Protein AF-A0A5J9TS46-F1 (afdb_monomer)

Foldseek 3Di:
DWDLDPPPDPDFDDLPDDCVSTPDSVVNVVVVLLLVLCCVVVNVPDDPRPDDRQLASQCQAQVFDDPNATPPCRPNDDPVPHDGNVVCVVPDDPPHDGRHDHDDPVNVVVVVVVVVVVVVVVVVVVVVVVVVVVVVVVVVVVVVVVVVVVVVVVVVVVVVVVVVVVVVDDPPDDDDDD

Secondary structure (DSSP, 8-state):
---SSSTT------TT--GGGSSSHHHHHHHHHHHHHHHHHH-TT--TTTS---HHHHHHHTTS-BTTB-SS-TTTS-TTTSPPHHHHHHH--TTSPPPPPPPPHHHHHHHHHHHHHHHHHHHHHHHHHHHHHHHHHHHHHHHHHHHHHHHHHHHHHHHHHHHHHHTT----------

Mean predicted aligned error: 14.82 Å

Radius of gyration: 37.21 Å; Cα contacts (8 Å, |Δi|>4): 103; chains: 1; bounding box: 72×56×115 Å

Sequence (178 aa):
MAHKGKATSEVDYNPEDPPEAYSNATIHSRLSQYTEMAREVHGPSWDLSTEDLDGEIIMRVGGGKKHGRYWIGDSTLDTASTPTLSQIRARSLSSAPPIRPRQSAAQIQFDQVQAQLREEMEAKLQEQQAMYNAWLQEQQQLYDARLQEERAMYAARMQEENISAGSNNQPIFAECQN

Structure (mmCIF, N/CA/C/O backbone):
data_AF-A0A5J9TS46-F1
#
_entry.id   AF-A0A5J9TS46-F1
#
loop_
_atom_site.group_PDB
_atom_site.id
_atom_site.type_symbol
_atom_site.label_atom_id
_atom_site.label_alt_id
_atom_site.label_comp_id
_atom_site.label_asym_id
_atom_site.label_entity_id
_atom_site.label_seq_id
_atom_site.pdbx_PDB_ins_code
_atom_site.Cartn_x
_atom_site.Cartn_y
_atom_site.Cartn_z
_atom_site.occupancy
_atom_site.B_iso_or_equiv
_atom_site.auth_seq_id
_atom_site.auth_comp_id
_atom_site.auth_asym_id
_atom_site.auth_atom_id
_atom_site.pdbx_PDB_model_num
ATOM 1 N N . MET A 1 1 ? -22.943 -1.896 3.758 1.00 46.25 1 MET A N 1
ATOM 2 C CA . MET A 1 1 ? -21.801 -2.822 3.610 1.00 46.25 1 MET A CA 1
ATOM 3 C C . MET A 1 1 ? -21.519 -2.913 2.124 1.00 46.25 1 MET A C 1
ATOM 5 O O . MET A 1 1 ? -22.469 -2.830 1.360 1.00 46.25 1 MET A O 1
ATOM 9 N N . ALA A 1 2 ? -20.256 -2.927 1.703 1.00 39.09 2 ALA A N 1
ATOM 10 C CA . ALA A 1 2 ? -19.947 -3.190 0.302 1.00 39.09 2 ALA A CA 1
ATOM 11 C C . ALA A 1 2 ? -19.844 -4.710 0.152 1.00 39.09 2 ALA A C 1
ATOM 13 O O . ALA A 1 2 ? -19.294 -5.384 1.021 1.00 39.09 2 ALA A O 1
ATOM 14 N N . HIS A 1 3 ? -20.474 -5.228 -0.888 1.00 44.12 3 HIS A N 1
ATOM 15 C CA . HIS A 1 3 ? -20.664 -6.649 -1.119 1.00 44.12 3 HIS A CA 1
ATOM 16 C C . HIS A 1 3 ? -19.770 -7.086 -2.287 1.00 44.12 3 HIS A C 1
ATOM 18 O O . HIS A 1 3 ? -19.528 -6.287 -3.199 1.00 44.12 3 HIS A O 1
ATOM 24 N N . LYS A 1 4 ? -19.322 -8.347 -2.268 1.00 42.47 4 LYS A N 1
ATOM 25 C CA . LYS A 1 4 ? -18.634 -9.041 -3.376 1.00 42.47 4 LYS A CA 1
ATOM 26 C C . LYS A 1 4 ? -19.625 -9.484 -4.484 1.00 42.47 4 LYS A C 1
ATOM 28 O O . LYS A 1 4 ? -19.301 -10.271 -5.362 1.00 42.47 4 LYS A O 1
ATOM 33 N N . GLY A 1 5 ? -20.864 -8.977 -4.435 1.00 44.56 5 GLY A N 1
ATOM 34 C CA . GLY A 1 5 ? -21.995 -9.337 -5.297 1.00 44.56 5 GLY A CA 1
ATOM 35 C C . GLY A 1 5 ? -23.304 -8.679 -4.832 1.00 44.56 5 GLY A C 1
ATOM 36 O O . GLY A 1 5 ? -23.292 -7.807 -3.966 1.00 44.56 5 GLY A O 1
ATOM 37 N N . LYS A 1 6 ? -24.459 -9.054 -5.398 1.00 37.75 6 LYS A N 1
ATOM 38 C CA . LYS A 1 6 ? -25.773 -8.604 -4.881 1.00 37.75 6 LYS A CA 1
ATOM 39 C C . LYS A 1 6 ? -25.994 -9.161 -3.466 1.00 37.75 6 LYS A C 1
ATOM 41 O O . LYS A 1 6 ? -25.481 -10.218 -3.141 1.00 37.75 6 LYS A O 1
ATOM 46 N N . ALA A 1 7 ? -26.818 -8.505 -2.647 1.00 42.56 7 ALA A N 1
ATOM 47 C CA . ALA A 1 7 ? -27.093 -8.897 -1.252 1.00 42.56 7 ALA A CA 1
ATOM 48 C C . ALA A 1 7 ? -27.622 -10.343 -1.043 1.00 42.56 7 ALA A C 1
ATOM 50 O O . ALA A 1 7 ? -27.772 -10.771 0.094 1.00 42.56 7 ALA A O 1
ATOM 51 N N . THR A 1 8 ? -27.914 -11.077 -2.121 1.00 39.59 8 THR A N 1
ATOM 52 C CA . THR A 1 8 ? -28.410 -12.461 -2.142 1.00 39.59 8 THR A CA 1
ATOM 53 C C . THR A 1 8 ? -27.370 -13.489 -2.602 1.00 39.59 8 THR A C 1
ATOM 55 O O . THR A 1 8 ? -27.725 -14.650 -2.775 1.00 39.59 8 THR A O 1
ATOM 58 N N . SER A 1 9 ? -26.132 -13.090 -2.905 1.00 42.91 9 SER A N 1
ATOM 59 C CA . SER A 1 9 ? -25.099 -14.031 -3.345 1.00 42.91 9 SER A CA 1
ATOM 60 C C . SER A 1 9 ? -24.337 -14.585 -2.141 1.00 42.91 9 SER A C 1
ATOM 62 O O . SER A 1 9 ? -23.699 -13.815 -1.423 1.00 42.91 9 SER A O 1
ATOM 64 N N . GLU A 1 10 ? -24.407 -15.903 -1.955 1.00 40.00 10 GLU A N 1
ATOM 65 C CA . GLU A 1 10 ? -23.567 -16.701 -1.055 1.00 40.00 10 GLU A CA 1
ATOM 66 C C . GLU A 1 10 ? -22.128 -16.633 -1.580 1.00 40.00 10 GLU A C 1
ATOM 68 O O . GLU A 1 10 ? -21.739 -17.353 -2.496 1.00 40.00 10 GLU A O 1
ATOM 73 N N . VAL A 1 11 ? -21.388 -15.620 -1.131 1.00 46.56 11 VAL A N 1
ATOM 74 C CA . VAL A 1 11 ? -20.008 -15.388 -1.552 1.00 46.56 11 VAL A CA 1
ATOM 75 C C . VAL A 1 11 ? -19.160 -15.315 -0.304 1.00 46.56 11 VAL A C 1
ATOM 77 O O . VAL A 1 11 ? -19.146 -14.298 0.392 1.00 46.56 11 VAL A O 1
ATOM 80 N N . ASP A 1 12 ? -18.446 -16.405 -0.065 1.00 52.50 12 ASP A N 1
ATOM 81 C CA . ASP A 1 12 ? -17.489 -16.511 1.019 1.00 52.50 12 ASP A CA 1
ATOM 82 C C . ASP A 1 12 ? -16.287 -15.586 0.772 1.00 52.50 12 ASP A C 1
ATOM 84 O O . ASP A 1 12 ? -15.864 -15.314 -0.367 1.00 52.50 12 ASP A O 1
ATOM 88 N N . TYR A 1 13 ? -15.770 -15.044 1.873 1.00 50.34 13 TYR A N 1
ATOM 89 C CA . TYR A 1 13 ? -14.541 -14.262 1.897 1.00 50.34 13 TYR A CA 1
ATOM 90 C C . TYR A 1 13 ? -13.365 -15.161 1.496 1.00 50.34 13 TYR A C 1
ATOM 92 O O . TYR A 1 13 ? -13.156 -16.203 2.110 1.00 50.34 13 TYR A O 1
ATOM 100 N N . ASN A 1 14 ? -12.594 -14.749 0.486 1.00 51.69 14 ASN A N 1
ATOM 101 C CA . ASN A 1 14 ? -11.336 -15.391 0.119 1.00 51.69 14 ASN A CA 1
ATOM 102 C C . ASN A 1 14 ? -10.195 -14.370 0.297 1.00 51.69 14 ASN A C 1
ATOM 104 O O . ASN A 1 14 ? -10.250 -13.290 -0.303 1.00 51.69 14 ASN A O 1
ATOM 108 N N . PRO A 1 15 ? -9.177 -14.666 1.124 1.00 55.72 15 PRO A N 1
ATOM 109 C CA . PRO A 1 15 ? -8.055 -13.759 1.365 1.00 55.72 15 PRO A CA 1
ATOM 110 C C . PRO A 1 15 ? -7.177 -13.507 0.129 1.00 55.72 15 PRO A C 1
ATOM 112 O O . PRO A 1 15 ? -6.450 -12.519 0.116 1.00 55.72 15 PRO A O 1
ATOM 115 N N . GLU A 1 16 ? -7.271 -14.349 -0.905 1.00 53.44 16 GLU A N 1
ATOM 116 C CA . GLU A 1 16 ? -6.526 -14.208 -2.166 1.00 53.44 16 GLU A CA 1
ATOM 117 C C . GLU A 1 16 ? -7.251 -13.342 -3.215 1.00 53.44 16 GLU A C 1
ATOM 119 O O . GLU A 1 16 ? -6.791 -13.213 -4.351 1.00 53.44 16 GLU A O 1
ATOM 124 N N . ASP A 1 17 ? -8.411 -12.764 -2.883 1.00 57.19 17 ASP A N 1
ATOM 125 C CA . ASP A 1 17 ? -9.165 -11.970 -3.851 1.00 57.19 17 ASP A CA 1
ATOM 126 C C . ASP A 1 17 ? -8.539 -10.588 -4.091 1.00 57.19 17 ASP A C 1
ATOM 128 O O . ASP A 1 17 ? -8.271 -9.850 -3.136 1.00 57.19 17 ASP A O 1
ATOM 132 N N . PRO A 1 18 ? -8.415 -10.158 -5.361 1.00 53.59 18 PRO A N 1
ATOM 133 C CA . PRO A 1 18 ? -7.908 -8.834 -5.677 1.00 53.59 18 PRO A CA 1
ATOM 134 C C . PRO A 1 18 ? -8.858 -7.730 -5.169 1.00 53.59 18 PRO A C 1
ATOM 136 O O . PRO A 1 18 ? -10.067 -7.950 -5.031 1.00 53.59 18 PRO A O 1
ATOM 139 N N . PRO A 1 19 ? -8.360 -6.494 -4.952 1.00 53.47 19 PRO A N 1
ATOM 140 C CA . PRO A 1 19 ? -9.165 -5.353 -4.493 1.00 53.47 19 PRO A CA 1
ATOM 141 C C . PRO A 1 19 ? -10.407 -5.070 -5.354 1.00 53.47 19 PRO A C 1
ATOM 143 O O . PRO A 1 19 ? -11.386 -4.509 -4.861 1.00 53.47 19 PRO A O 1
ATOM 146 N N . GLU A 1 20 ? -10.371 -5.487 -6.621 1.00 53.78 20 GLU A N 1
ATOM 147 C CA . GLU A 1 20 ? -11.435 -5.390 -7.627 1.00 53.78 20 GLU A CA 1
ATOM 148 C C . GLU A 1 20 ? -12.667 -6.254 -7.313 1.00 53.78 20 GLU A C 1
ATOM 150 O O . GLU A 1 20 ? -13.766 -5.951 -7.777 1.00 53.78 20 GLU A O 1
ATOM 155 N N . ALA A 1 21 ? -12.520 -7.299 -6.489 1.00 50.03 21 ALA A N 1
ATOM 156 C CA . ALA A 1 21 ? -13.632 -8.141 -6.050 1.00 50.03 21 ALA A CA 1
ATOM 157 C C . ALA A 1 21 ? -14.572 -7.409 -5.074 1.00 50.03 21 ALA A C 1
ATOM 159 O O . ALA A 1 21 ? -15.713 -7.823 -4.858 1.00 50.03 21 ALA A O 1
ATOM 160 N N . TYR A 1 22 ? -14.118 -6.301 -4.482 1.00 54.22 22 TYR A N 1
ATOM 161 C CA . TYR A 1 22 ? -14.880 -5.538 -3.505 1.00 54.22 22 TYR A CA 1
ATOM 162 C C . TYR A 1 22 ? -15.424 -4.252 -4.120 1.00 54.22 22 TYR A C 1
ATOM 164 O O . TYR A 1 22 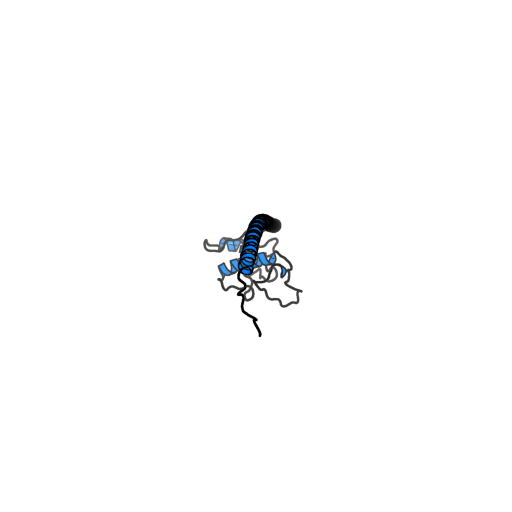? -14.704 -3.455 -4.709 1.00 54.22 22 TYR A O 1
ATOM 172 N N . SER A 1 23 ? -16.698 -3.956 -3.856 1.00 53.41 23 SER A N 1
ATOM 173 C CA . SER A 1 23 ? -17.327 -2.685 -4.259 1.00 53.41 23 SER A CA 1
ATOM 174 C C . SER A 1 23 ? -16.723 -1.444 -3.573 1.00 53.41 23 SER A C 1
ATOM 176 O O . SER A 1 23 ? -17.127 -0.316 -3.851 1.00 53.41 23 SER A O 1
ATOM 178 N N . ASN A 1 24 ? -15.753 -1.624 -2.671 1.00 61.16 24 ASN A N 1
ATOM 179 C CA . ASN A 1 24 ? -14.995 -0.547 -2.053 1.00 61.16 24 ASN A CA 1
ATOM 180 C C . ASN A 1 24 ? -13.529 -0.966 -1.863 1.00 61.16 24 ASN A C 1
ATOM 182 O O . ASN A 1 24 ? -13.236 -1.832 -1.039 1.00 61.16 24 ASN A O 1
ATOM 186 N N . ALA A 1 25 ? -12.615 -0.273 -2.548 1.00 60.4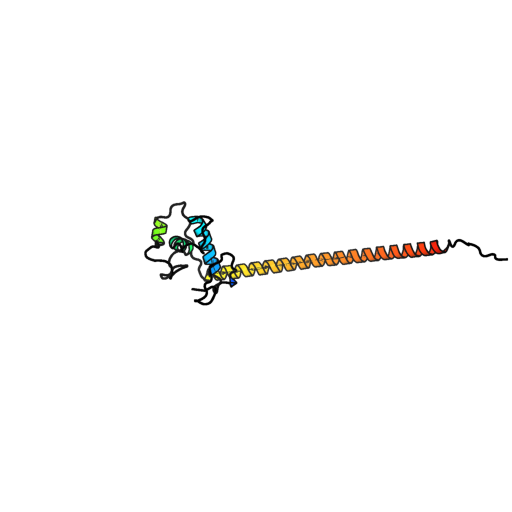4 25 ALA A N 1
ATOM 187 C CA . ALA A 1 25 ? -11.173 -0.533 -2.515 1.00 60.44 25 ALA A CA 1
ATOM 188 C C . ALA A 1 25 ? -10.552 -0.476 -1.103 1.00 60.44 25 ALA A C 1
ATOM 190 O O . ALA A 1 25 ? -9.515 -1.079 -0.847 1.00 60.44 25 ALA A O 1
ATOM 191 N N . THR A 1 26 ? -11.186 0.217 -0.149 1.00 67.06 26 THR A N 1
ATOM 192 C CA . THR A 1 26 ? -10.683 0.284 1.232 1.00 67.06 26 THR A CA 1
ATOM 193 C C . THR A 1 26 ? -11.006 -0.962 2.052 1.00 67.06 26 THR A C 1
ATOM 195 O O . THR A 1 26 ? -10.369 -1.173 3.078 1.00 67.06 26 THR A O 1
ATOM 198 N N . ILE A 1 27 ? -11.968 -1.798 1.640 1.00 71.69 27 ILE A N 1
ATOM 199 C CA . ILE A 1 27 ? -12.367 -2.986 2.413 1.00 71.69 27 ILE A CA 1
ATOM 200 C C . ILE A 1 27 ? -11.259 -4.027 2.438 1.00 71.69 27 ILE A C 1
ATOM 202 O O . ILE A 1 27 ? -10.975 -4.536 3.516 1.00 71.69 27 ILE A O 1
ATOM 206 N N . HIS A 1 28 ? -10.601 -4.279 1.304 1.00 71.00 28 HIS A N 1
ATOM 207 C CA . HIS A 1 28 ? -9.474 -5.205 1.262 1.00 71.00 28 HIS A CA 1
ATOM 208 C C . HIS A 1 28 ? -8.398 -4.785 2.270 1.00 71.00 28 HIS A C 1
ATOM 210 O O . HIS A 1 28 ? -8.013 -5.585 3.112 1.00 71.00 28 HIS A O 1
ATOM 216 N N . SER A 1 29 ? -7.966 -3.519 2.257 1.00 75.44 29 SER A N 1
ATOM 217 C CA . SER A 1 29 ? -6.964 -3.021 3.211 1.00 75.44 29 SER A CA 1
ATOM 218 C C . SER A 1 29 ? -7.417 -3.180 4.670 1.00 75.44 29 SER A C 1
ATOM 220 O O . SER A 1 29 ? -6.641 -3.615 5.519 1.00 75.44 29 SER A O 1
ATOM 222 N N . ARG A 1 30 ? -8.692 -2.890 4.971 1.00 79.88 30 ARG A N 1
ATOM 223 C CA . ARG A 1 30 ? -9.246 -3.058 6.325 1.00 79.88 30 ARG A CA 1
ATOM 224 C C . ARG A 1 30 ? -9.291 -4.520 6.769 1.00 79.88 30 ARG A C 1
ATOM 226 O O . ARG A 1 30 ? -8.975 -4.797 7.922 1.00 79.88 30 ARG A O 1
ATOM 233 N N . LEU A 1 31 ? -9.683 -5.430 5.876 1.00 81.69 31 LEU A N 1
ATOM 234 C CA . LEU A 1 31 ? -9.732 -6.865 6.152 1.00 81.69 31 LEU A CA 1
ATOM 235 C C . LEU A 1 31 ? -8.325 -7.425 6.338 1.00 81.69 31 LEU A C 1
ATOM 237 O O . LEU A 1 31 ? -8.092 -8.057 7.356 1.00 81.69 31 LEU A O 1
ATOM 241 N N . SER A 1 32 ? -7.369 -7.105 5.461 1.00 80.38 32 SER A N 1
ATOM 242 C CA . SER A 1 32 ? -5.970 -7.529 5.615 1.00 80.38 32 SER A CA 1
ATOM 243 C C . SER A 1 32 ? -5.377 -7.081 6.954 1.00 80.38 32 SER A C 1
ATOM 245 O O . SER A 1 32 ? -4.851 -7.908 7.692 1.00 80.38 32 SER A O 1
ATOM 247 N N . GLN A 1 33 ? -5.550 -5.805 7.327 1.00 82.50 33 GLN A N 1
ATOM 248 C CA . GLN A 1 33 ? -5.083 -5.282 8.620 1.00 82.50 33 GLN A CA 1
ATOM 249 C C . GLN A 1 33 ? -5.730 -5.992 9.818 1.00 82.50 33 GLN A C 1
ATOM 251 O O . GLN A 1 33 ? -5.093 -6.180 10.855 1.00 82.50 33 GLN A O 1
ATOM 256 N N . TYR A 1 34 ? -7.008 -6.354 9.702 1.00 86.69 34 TYR A N 1
ATOM 257 C CA . TYR A 1 34 ? -7.703 -7.101 10.739 1.00 86.69 34 TYR A CA 1
ATOM 258 C C . TYR A 1 34 ? -7.195 -8.553 10.814 1.00 86.69 34 TYR A C 1
ATOM 260 O O . TYR A 1 34 ? -6.871 -9.006 11.908 1.00 86.69 34 TYR A O 1
ATOM 268 N N . THR A 1 35 ? -7.045 -9.251 9.683 1.00 84.69 35 THR A N 1
ATOM 269 C CA . THR A 1 35 ? -6.540 -10.635 9.619 1.00 84.69 35 THR A CA 1
ATOM 270 C C . THR A 1 35 ? -5.126 -10.751 10.169 1.00 84.69 35 THR A C 1
ATOM 272 O O . THR A 1 35 ? -4.840 -11.680 10.915 1.00 84.69 35 THR A O 1
ATOM 275 N N . GLU A 1 36 ? -4.239 -9.805 9.852 1.00 85.00 36 GLU A N 1
ATOM 276 C CA . GLU A 1 36 ? -2.877 -9.765 10.401 1.00 85.00 36 GLU A CA 1
ATOM 277 C C . GLU A 1 36 ? -2.889 -9.715 11.933 1.00 85.00 36 GLU A C 1
ATOM 279 O O . GLU A 1 36 ? -2.222 -10.508 12.595 1.00 85.00 36 GLU A O 1
ATOM 284 N N . MET A 1 37 ? -3.700 -8.824 12.503 1.00 85.00 37 MET A N 1
ATOM 285 C CA . MET A 1 37 ? -3.811 -8.659 13.954 1.00 85.00 37 MET A CA 1
ATOM 286 C C . MET A 1 37 ? -4.538 -9.828 14.620 1.00 85.00 37 MET A C 1
ATOM 288 O O . MET A 1 37 ? -4.204 -10.209 15.738 1.00 85.00 37 MET A O 1
ATOM 292 N N . ALA A 1 38 ? -5.508 -10.429 13.939 1.00 85.44 38 ALA A N 1
ATOM 293 C CA . ALA A 1 38 ? -6.178 -11.624 14.421 1.00 85.44 38 ALA A CA 1
ATOM 294 C C . ALA A 1 38 ? -5.275 -12.849 14.404 1.00 85.44 38 ALA A C 1
ATOM 296 O O . ALA A 1 38 ? -5.302 -13.618 15.359 1.00 85.44 38 ALA A O 1
ATOM 297 N N . ARG A 1 39 ? -4.372 -12.966 13.429 1.00 86.19 39 ARG A N 1
ATOM 298 C CA . ARG A 1 39 ? -3.319 -13.984 13.462 1.00 86.19 39 ARG A CA 1
ATOM 299 C C . ARG A 1 39 ? -2.294 -13.748 14.570 1.00 86.19 39 ARG A C 1
ATOM 301 O O . ARG A 1 39 ? -1.755 -14.711 15.104 1.00 86.19 39 ARG A O 1
ATOM 308 N N . GLU A 1 40 ? -2.040 -12.497 14.944 1.00 85.31 40 GLU A N 1
ATOM 309 C CA . GLU A 1 40 ? -1.170 -12.165 16.081 1.00 85.31 40 GLU A CA 1
ATOM 310 C C . GLU A 1 40 ? -1.802 -12.556 17.431 1.00 85.31 40 GLU A C 1
ATOM 312 O O . GLU A 1 40 ? -1.100 -13.025 18.324 1.00 85.31 40 GLU A O 1
ATOM 317 N N . VAL A 1 41 ? -3.124 -12.398 17.578 1.00 83.19 41 VAL A N 1
ATOM 318 C CA . VAL A 1 41 ? -3.860 -12.700 18.822 1.00 83.19 41 VAL A CA 1
ATOM 319 C C . VAL A 1 41 ? -4.246 -14.177 18.936 1.00 83.19 41 VAL A C 1
ATOM 321 O O . VAL A 1 41 ? -4.028 -14.789 19.979 1.00 83.19 41 VAL A O 1
ATOM 324 N N . HIS A 1 42 ? -4.825 -14.742 17.877 1.00 83.81 42 HIS A N 1
ATOM 325 C CA . HIS A 1 42 ? -5.416 -16.087 17.863 1.00 83.81 42 HIS A CA 1
ATOM 326 C C . HIS A 1 42 ? -4.501 -17.144 17.233 1.00 83.81 42 HIS A C 1
ATOM 328 O O . HIS A 1 42 ? -4.736 -18.341 17.383 1.00 83.81 42 HIS A O 1
ATOM 334 N N . GLY A 1 43 ? -3.430 -16.715 16.564 1.00 82.88 43 GLY A N 1
ATOM 335 C CA . GLY A 1 43 ? -2.418 -17.577 15.962 1.00 82.88 43 GLY A CA 1
ATOM 336 C C . GLY A 1 43 ? -2.485 -17.656 14.429 1.00 82.88 43 GLY A C 1
ATOM 337 O O . GLY A 1 43 ? -3.461 -17.239 13.806 1.00 82.88 43 GLY A O 1
ATOM 338 N N . PRO A 1 44 ? -1.450 -18.219 13.778 1.00 80.81 44 PRO A N 1
ATOM 339 C CA . PRO A 1 44 ? -1.278 -18.146 12.322 1.00 80.81 44 PRO A CA 1
ATOM 340 C C . PRO A 1 44 ? -2.372 -18.845 11.505 1.00 80.81 44 PRO A C 1
ATOM 342 O O . PRO A 1 44 ? -2.567 -18.510 10.340 1.00 80.81 44 PRO A O 1
ATOM 345 N N . SER A 1 45 ? -3.066 -19.817 12.105 1.00 77.81 45 SER A N 1
ATOM 346 C CA . SER A 1 45 ? -4.148 -20.588 11.483 1.00 77.81 45 SER A CA 1
ATOM 347 C C . SER A 1 45 ? -5.510 -19.903 11.557 1.00 77.81 45 SER A C 1
ATOM 349 O O . SER A 1 45 ? -6.496 -20.487 11.123 1.00 77.81 45 SER A O 1
ATOM 351 N N . TRP A 1 46 ? -5.585 -18.712 12.152 1.00 77.69 46 TRP A N 1
ATOM 352 C CA . TRP A 1 46 ? -6.839 -17.991 12.283 1.00 77.69 46 TRP A CA 1
ATOM 353 C C . TRP A 1 46 ? -7.309 -17.484 10.914 1.00 77.69 46 TRP A C 1
ATOM 355 O O . TRP A 1 46 ? -6.560 -16.795 10.205 1.00 77.69 46 TRP A O 1
ATOM 365 N N . ASP A 1 47 ? -8.540 -17.850 10.553 1.00 75.62 47 ASP A N 1
ATOM 366 C CA . ASP A 1 47 ? -9.169 -17.500 9.285 1.00 75.62 47 ASP A CA 1
ATOM 367 C C . ASP A 1 47 ? -10.548 -16.859 9.491 1.00 75.62 47 ASP A C 1
ATOM 369 O O . ASP A 1 47 ? -11.375 -17.319 10.275 1.00 75.62 47 ASP A O 1
ATOM 373 N N . LEU A 1 48 ? -10.787 -15.795 8.728 1.00 70.25 48 LEU A N 1
ATOM 374 C CA . LEU A 1 48 ? -12.015 -15.000 8.709 1.00 70.25 48 LEU A CA 1
ATOM 375 C C . LEU A 1 48 ? -13.215 -15.748 8.125 1.00 70.25 48 LEU A C 1
ATOM 377 O O . LEU A 1 48 ? -14.344 -15.303 8.311 1.00 70.25 48 LEU A O 1
ATOM 381 N N . SER A 1 49 ? -12.977 -16.804 7.342 1.00 66.88 49 SER A N 1
ATOM 382 C CA . SER A 1 49 ? -14.049 -17.560 6.687 1.00 66.88 49 SER A CA 1
ATOM 383 C C . SER A 1 49 ? -14.747 -18.539 7.637 1.00 66.88 49 SER A C 1
ATOM 385 O O . SER A 1 49 ? -15.916 -18.863 7.437 1.00 66.88 49 SER A O 1
ATOM 387 N N . THR A 1 50 ? -14.047 -18.982 8.685 1.00 71.06 50 THR A N 1
ATOM 388 C CA . THR A 1 50 ? -14.527 -19.998 9.631 1.00 71.06 50 THR A CA 1
ATOM 389 C C . THR A 1 50 ? -14.867 -19.438 11.007 1.00 71.06 50 THR A C 1
ATOM 391 O O . THR A 1 50 ? -15.645 -20.056 11.727 1.00 71.06 50 THR A O 1
ATOM 394 N N . GLU A 1 51 ? -14.271 -18.306 11.383 1.00 76.00 51 GLU A N 1
ATOM 395 C CA . GLU A 1 51 ? -14.381 -17.720 12.721 1.00 76.00 51 GLU A CA 1
ATOM 396 C C . GLU A 1 51 ? -15.159 -16.398 12.710 1.00 76.00 51 GLU A C 1
ATOM 398 O O . GLU A 1 51 ? -15.100 -15.614 11.759 1.00 76.00 51 GLU A O 1
ATOM 403 N N . ASP A 1 52 ? -15.853 -16.120 13.815 1.00 79.25 52 ASP A N 1
ATOM 404 C CA . ASP A 1 52 ? -16.562 -14.857 14.009 1.00 79.25 52 ASP A CA 1
ATOM 405 C C . ASP A 1 52 ? -15.598 -13.668 14.172 1.00 79.25 52 ASP A C 1
ATOM 407 O O . ASP A 1 52 ? -14.449 -13.784 14.609 1.00 79.25 52 ASP A O 1
ATOM 411 N N . LEU A 1 53 ? -16.092 -12.470 13.850 1.00 82.12 53 LEU A N 1
ATOM 412 C CA . LEU A 1 53 ? -15.333 -11.236 14.034 1.00 82.12 53 LEU A CA 1
ATOM 413 C C . LEU A 1 53 ? -15.115 -10.928 15.523 1.00 82.12 53 LEU A C 1
ATOM 415 O O . LEU A 1 53 ? -16.063 -10.727 16.283 1.00 82.12 53 LEU A O 1
ATOM 419 N N . ASP A 1 54 ? -13.855 -10.761 15.910 1.00 85.31 54 ASP A N 1
ATOM 420 C CA . ASP A 1 54 ? -13.461 -10.359 17.251 1.00 85.31 54 ASP A CA 1
ATOM 421 C C . ASP A 1 54 ? -13.598 -8.839 17.420 1.00 85.31 54 ASP A C 1
ATOM 423 O O . ASP A 1 54 ? -12.857 -8.021 16.851 1.00 85.31 54 ASP A O 1
ATOM 427 N N . GLY A 1 55 ? -14.565 -8.452 18.250 1.00 84.12 55 GLY A N 1
ATOM 428 C CA . GLY A 1 55 ? -14.834 -7.062 18.578 1.00 84.12 55 GLY A CA 1
ATOM 429 C C . GLY A 1 55 ? -13.651 -6.345 19.241 1.00 84.12 55 GLY A C 1
ATOM 430 O O . GLY A 1 55 ? -13.474 -5.149 19.004 1.00 84.12 55 GLY A O 1
ATOM 431 N N . GLU A 1 56 ? -12.809 -7.026 20.028 1.00 86.56 56 GLU A N 1
ATOM 432 C CA . GLU A 1 56 ? -11.625 -6.407 20.639 1.00 86.56 56 GLU A CA 1
ATOM 433 C C . GLU A 1 56 ? -10.590 -6.036 19.571 1.00 86.56 56 GLU A C 1
ATOM 435 O O . GLU A 1 56 ? -10.064 -4.917 19.578 1.00 86.56 56 GLU A O 1
ATOM 440 N N . ILE A 1 57 ? -10.347 -6.924 18.607 1.00 87.00 57 ILE A N 1
ATOM 441 C CA . ILE A 1 57 ? -9.411 -6.674 17.504 1.00 87.00 57 ILE A CA 1
ATOM 442 C C . ILE A 1 57 ? -9.919 -5.524 16.636 1.00 87.00 57 ILE A C 1
ATOM 444 O O . ILE A 1 57 ? -9.166 -4.595 16.339 1.00 87.00 57 ILE A O 1
ATOM 448 N N . ILE A 1 58 ? -11.214 -5.497 16.307 1.00 87.31 58 ILE A N 1
ATOM 449 C CA . ILE A 1 58 ? -11.818 -4.387 15.552 1.00 87.31 58 ILE A CA 1
ATOM 450 C C . ILE A 1 58 ? -11.655 -3.059 16.295 1.00 87.31 58 ILE A C 1
ATOM 452 O O . ILE A 1 58 ? -11.405 -2.022 15.674 1.00 87.31 58 ILE A O 1
ATOM 456 N N . MET A 1 59 ? -11.753 -3.073 17.623 1.00 89.12 59 MET A N 1
ATOM 457 C CA . MET A 1 59 ? -11.532 -1.888 18.446 1.00 89.12 59 MET A CA 1
ATOM 458 C C . MET A 1 59 ? -10.059 -1.460 18.463 1.00 89.12 59 MET A C 1
ATOM 460 O O . MET A 1 59 ? -9.789 -0.259 18.376 1.00 89.12 59 MET A O 1
ATOM 464 N N . ARG A 1 60 ? -9.112 -2.405 18.524 1.00 87.44 60 ARG A N 1
ATOM 465 C CA . ARG A 1 60 ? -7.664 -2.130 18.498 1.00 87.44 60 ARG A CA 1
ATOM 466 C C . ARG A 1 60 ? -7.197 -1.594 17.146 1.00 87.44 60 ARG A C 1
ATOM 468 O O . ARG A 1 60 ? -6.508 -0.578 17.117 1.00 87.44 60 ARG A O 1
ATOM 475 N N . VAL A 1 61 ? -7.580 -2.237 16.045 1.00 86.62 61 VAL A N 1
ATOM 476 C CA . VAL A 1 61 ? -7.146 -1.863 14.686 1.00 86.62 61 VAL A CA 1
ATOM 477 C C . VAL A 1 61 ? -7.904 -0.639 14.182 1.00 86.62 61 VAL A C 1
ATOM 479 O O . VAL A 1 61 ? -7.326 0.281 13.608 1.00 86.62 61 VAL A O 1
ATOM 482 N N . GLY A 1 62 ? -9.205 -0.583 14.458 1.00 84.12 62 GLY A N 1
ATOM 483 C CA . GLY A 1 62 ? -10.083 0.492 14.014 1.00 84.12 62 GLY A CA 1
ATOM 484 C C . GLY A 1 62 ? -10.002 1.780 14.830 1.00 84.12 62 GLY A C 1
ATOM 485 O O . GLY A 1 62 ? -10.741 2.720 14.528 1.00 84.12 62 GLY A O 1
ATOM 486 N N . GLY A 1 63 ? -9.156 1.837 15.866 1.00 84.12 63 GLY A N 1
ATOM 487 C CA . GLY A 1 63 ? -9.034 2.990 16.762 1.00 84.12 63 GLY A CA 1
ATOM 488 C C . GLY A 1 63 ? -10.307 3.284 17.568 1.00 84.12 63 GLY A C 1
ATOM 489 O O . GLY A 1 63 ? -10.560 4.434 17.927 1.00 84.12 63 GLY A O 1
ATOM 490 N N . GLY A 1 64 ? -11.119 2.259 17.837 1.00 85.44 64 GLY A N 1
ATOM 491 C CA . GLY A 1 64 ? -12.407 2.353 18.523 1.00 85.44 64 GLY A CA 1
ATOM 492 C C . GLY A 1 64 ? -13.601 2.726 17.632 1.00 85.44 64 GLY A C 1
ATOM 493 O O . GLY A 1 64 ? -13.524 2.794 16.402 1.00 85.44 64 GLY A O 1
ATOM 494 N N . LYS A 1 65 ? -14.748 2.980 18.276 1.00 85.12 65 LYS A N 1
ATOM 495 C CA . LYS A 1 65 ? -15.977 3.407 17.593 1.00 85.12 65 LYS A CA 1
ATOM 496 C C . LYS A 1 65 ? -15.884 4.870 17.169 1.00 85.12 65 LYS A C 1
ATOM 498 O O . LYS A 1 65 ? -15.628 5.743 17.996 1.00 85.12 65 LYS A O 1
ATOM 503 N N . LYS A 1 66 ? -16.188 5.161 15.902 1.00 81.12 66 LYS A N 1
ATOM 504 C CA . LYS A 1 66 ? -16.324 6.538 15.398 1.00 81.12 66 LYS A CA 1
ATOM 505 C C . LYS A 1 66 ? -17.800 6.828 15.148 1.00 81.12 66 LYS A C 1
ATOM 507 O O . LYS A 1 66 ? -18.442 6.098 14.402 1.00 81.12 66 LYS A O 1
ATOM 512 N N . HIS A 1 67 ? -18.332 7.879 15.776 1.00 80.88 67 HIS A N 1
ATOM 513 C CA . HIS A 1 67 ? -19.762 8.236 15.725 1.00 80.88 67 HIS A CA 1
ATOM 514 C C . HIS A 1 67 ? -20.697 7.068 16.097 1.00 80.88 67 HIS A C 1
ATOM 516 O O . HIS A 1 67 ? -21.725 6.859 15.463 1.00 80.88 67 HIS A O 1
ATOM 522 N N . GLY A 1 68 ? -20.303 6.269 17.095 1.00 81.50 68 GLY A N 1
ATOM 523 C CA . GLY A 1 68 ? -21.073 5.110 17.560 1.00 81.50 68 GLY A CA 1
ATOM 524 C C . GLY A 1 68 ? -20.929 3.844 16.710 1.00 81.50 68 GLY A C 1
ATOM 525 O O . GLY A 1 68 ? -21.446 2.812 17.120 1.0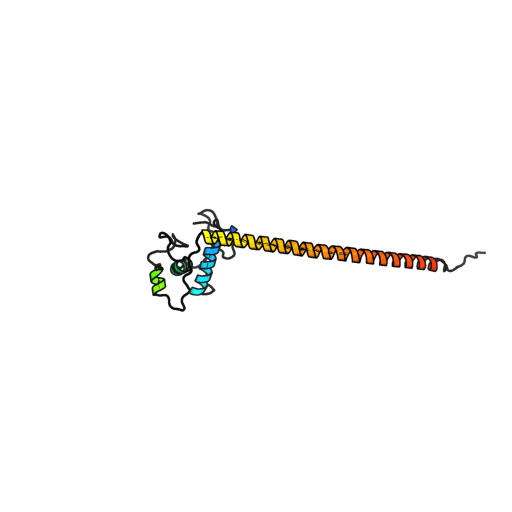0 81.50 68 GLY A O 1
ATOM 526 N N . ARG A 1 69 ? -20.195 3.894 15.589 1.00 82.81 69 ARG A N 1
ATOM 527 C CA . ARG A 1 69 ? -20.055 2.765 14.662 1.00 82.81 69 ARG A CA 1
ATOM 528 C C . ARG A 1 69 ? -18.693 2.094 14.726 1.00 82.81 69 ARG A C 1
ATOM 530 O O . ARG A 1 69 ? -17.664 2.778 14.837 1.00 82.81 69 ARG A O 1
ATOM 537 N N . TYR A 1 70 ? -18.687 0.772 14.598 1.00 85.38 70 TYR A N 1
ATOM 538 C CA . TYR A 1 70 ? -17.463 -0.015 14.463 1.00 85.38 70 TYR A CA 1
ATOM 539 C C . TYR A 1 70 ? -16.742 0.263 13.136 1.00 85.38 70 TYR A C 1
ATOM 541 O O . TYR A 1 70 ? -17.309 0.779 12.169 1.00 85.38 70 TYR A O 1
ATOM 549 N N . TRP A 1 71 ? -15.443 -0.034 13.102 1.00 80.75 71 TRP A N 1
ATOM 550 C CA . TRP A 1 71 ? -14.620 0.135 11.902 1.00 80.75 71 TRP A CA 1
ATOM 551 C C . TRP A 1 71 ? -14.934 -0.915 10.822 1.00 80.75 71 TRP A C 1
ATOM 553 O O . TRP A 1 71 ? -14.928 -0.583 9.632 1.00 80.75 71 TRP A O 1
ATOM 563 N N . ILE A 1 72 ? -15.277 -2.131 11.261 1.00 82.94 72 ILE A N 1
ATOM 564 C CA . ILE A 1 72 ? -15.763 -3.285 10.487 1.00 82.94 72 ILE A CA 1
ATOM 565 C C . ILE A 1 72 ? -16.925 -3.914 11.288 1.00 82.94 72 ILE A C 1
ATOM 567 O O . ILE A 1 72 ? -16.934 -3.803 12.509 1.00 82.94 72 ILE A O 1
ATOM 571 N N . GLY A 1 73 ? -17.910 -4.541 10.631 1.00 78.12 73 GLY A N 1
ATOM 572 C CA . GLY A 1 73 ? -18.881 -5.416 11.318 1.00 78.12 73 GLY A CA 1
ATOM 573 C C . GLY A 1 73 ? -19.952 -4.730 12.181 1.00 78.12 73 GLY A C 1
ATOM 574 O O . GLY A 1 73 ? -20.458 -5.335 13.117 1.00 78.12 73 GLY A O 1
ATOM 575 N N . ASP A 1 74 ? -20.332 -3.480 11.889 1.00 76.00 74 ASP A N 1
ATOM 576 C CA . ASP A 1 74 ? -21.256 -2.696 12.739 1.00 76.00 74 ASP A CA 1
ATOM 577 C C . ASP A 1 74 ? -22.625 -3.361 13.000 1.00 76.00 74 ASP A C 1
ATOM 579 O O . ASP A 1 74 ? -23.257 -3.087 14.013 1.00 76.00 74 ASP A O 1
ATOM 583 N N . SER A 1 75 ? -23.082 -4.230 12.094 1.00 70.25 75 SER A N 1
ATOM 584 C CA . SER A 1 75 ? -24.356 -4.959 12.209 1.00 70.25 75 SER A CA 1
ATOM 585 C C . SER A 1 75 ? -24.208 -6.407 12.684 1.00 70.25 75 SER A C 1
ATOM 587 O O . SER A 1 75 ? -25.221 -7.051 12.931 1.00 70.25 75 SER A O 1
ATOM 589 N N . THR A 1 76 ? -22.982 -6.926 12.776 1.00 74.81 76 THR A N 1
ATOM 590 C CA . THR A 1 76 ? -22.701 -8.326 13.134 1.00 74.81 76 THR A CA 1
ATOM 591 C C . THR A 1 76 ? -22.143 -8.458 14.547 1.00 74.81 76 THR A C 1
ATOM 593 O O . THR A 1 76 ? -22.314 -9.494 15.175 1.00 74.81 76 THR A O 1
ATOM 596 N N . LEU A 1 77 ? -21.491 -7.413 15.065 1.00 78.44 77 LEU A N 1
ATOM 597 C CA . LEU A 1 77 ? -20.902 -7.422 16.400 1.00 78.44 77 LEU A CA 1
ATOM 598 C C . LEU A 1 77 ? -21.933 -7.102 17.478 1.00 78.44 77 LEU A C 1
ATOM 600 O O . LEU A 1 77 ? -22.588 -6.054 17.443 1.00 78.44 77 LEU A O 1
ATOM 604 N N . ASP A 1 78 ? -21.987 -7.946 18.507 1.00 78.06 78 ASP A N 1
ATOM 605 C CA . ASP A 1 78 ? -22.714 -7.614 19.723 1.00 78.06 78 ASP A CA 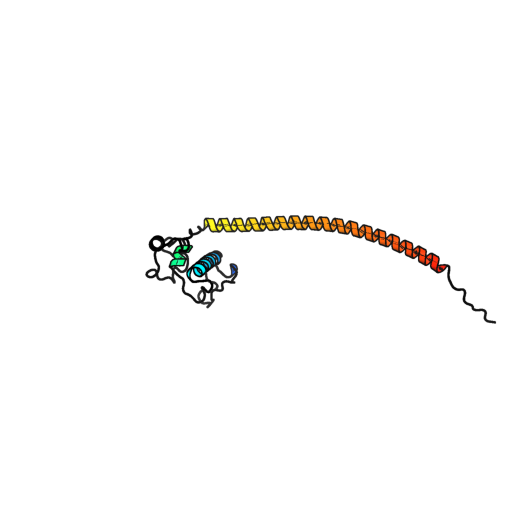1
ATOM 606 C C . ASP A 1 78 ? -21.967 -6.534 20.521 1.00 78.06 78 ASP A C 1
ATOM 608 O O . ASP A 1 78 ? -20.835 -6.703 20.989 1.00 78.06 78 ASP A O 1
ATOM 612 N N . THR A 1 79 ? -22.632 -5.394 20.698 1.00 74.94 79 THR A N 1
ATOM 613 C CA . THR A 1 79 ? -22.090 -4.273 21.468 1.00 74.94 79 THR A CA 1
ATOM 614 C C . THR A 1 79 ? -22.007 -4.579 22.962 1.00 74.94 79 THR A C 1
ATOM 616 O O . THR A 1 79 ? -21.165 -3.982 23.630 1.00 74.94 79 THR A O 1
ATOM 619 N N . ALA A 1 80 ? -22.825 -5.495 23.489 1.00 76.81 80 ALA A N 1
ATOM 620 C CA . ALA A 1 80 ? -22.788 -5.858 24.904 1.00 76.81 80 ALA A CA 1
ATOM 621 C C . ALA A 1 80 ? -21.571 -6.733 25.243 1.00 76.81 80 ALA A C 1
ATOM 623 O O . ALA A 1 80 ? -20.942 -6.527 26.281 1.00 76.81 80 ALA A O 1
ATOM 624 N N . SER A 1 81 ? -21.196 -7.650 24.348 1.00 76.88 81 SER A N 1
ATOM 625 C CA . SER A 1 81 ? -20.019 -8.511 24.513 1.00 76.88 81 SER A CA 1
ATOM 626 C C . SER A 1 81 ? -18.686 -7.855 24.117 1.00 76.88 81 SER A C 1
ATOM 628 O O . SER A 1 81 ? -17.623 -8.376 24.456 1.00 76.88 81 SER A O 1
ATOM 630 N N . THR A 1 82 ? -18.698 -6.726 23.401 1.00 83.12 82 THR A N 1
ATOM 631 C CA . THR A 1 82 ? -17.461 -6.096 22.906 1.00 83.12 82 THR A CA 1
ATOM 632 C C . THR A 1 82 ? -16.902 -5.061 23.894 1.00 83.12 82 THR A C 1
ATOM 634 O O . THR A 1 82 ? -17.568 -4.054 24.158 1.00 83.12 82 THR A O 1
ATOM 637 N N . PRO A 1 83 ? -15.657 -5.208 24.387 1.00 84.38 83 PRO A N 1
ATOM 638 C CA . PRO A 1 83 ? -15.060 -4.234 25.293 1.00 84.38 83 PRO A CA 1
ATOM 639 C C . PRO A 1 83 ? -14.810 -2.883 24.606 1.00 84.38 83 PRO A C 1
ATOM 641 O O . PRO A 1 83 ? -14.417 -2.783 23.442 1.00 84.38 83 PRO A O 1
ATOM 644 N N . THR A 1 84 ? -15.014 -1.800 25.352 1.00 85.12 84 THR A N 1
ATOM 645 C CA . THR A 1 84 ? -14.734 -0.437 24.880 1.00 85.12 84 THR A CA 1
ATOM 646 C C . THR A 1 84 ? -13.230 -0.174 24.786 1.00 85.12 84 THR A C 1
ATOM 648 O O . THR A 1 84 ? -12.432 -0.767 25.510 1.00 85.12 84 THR A O 1
ATOM 651 N N . LEU A 1 85 ? -12.818 0.795 23.957 1.00 86.31 85 LEU A N 1
ATOM 652 C CA . LEU A 1 85 ? -11.396 1.118 23.780 1.00 86.31 85 LEU A CA 1
ATOM 653 C C . LEU A 1 85 ? -10.724 1.526 25.099 1.00 86.31 85 LEU A C 1
ATOM 655 O O . LEU A 1 85 ? -9.562 1.209 25.328 1.00 86.31 85 LEU A O 1
ATOM 659 N N . SER A 1 86 ? -11.461 2.201 25.983 1.00 83.94 86 SER A N 1
ATOM 660 C CA . SER A 1 86 ? -10.980 2.576 27.314 1.00 83.94 86 SER A CA 1
ATOM 661 C C . SER A 1 86 ? -10.734 1.354 28.203 1.00 83.94 86 SER A C 1
ATOM 663 O O . SER A 1 86 ? -9.707 1.295 28.871 1.00 83.94 86 SER A O 1
ATOM 665 N N . GLN A 1 87 ? -11.628 0.358 28.177 1.00 87.75 87 GLN A N 1
ATOM 666 C CA . GLN A 1 87 ? -11.442 -0.903 28.909 1.00 87.75 87 GLN A CA 1
ATOM 667 C C . GLN A 1 87 ? -10.262 -1.707 28.348 1.00 87.75 87 GLN A C 1
ATOM 669 O O . GLN A 1 87 ? -9.455 -2.223 29.117 1.00 87.75 87 GLN A O 1
ATOM 674 N N . ILE A 1 88 ? -10.114 -1.745 27.020 1.00 86.94 88 ILE A N 1
ATOM 675 C CA . ILE A 1 88 ? -8.977 -2.383 26.341 1.00 86.94 88 ILE A CA 1
ATOM 676 C C . ILE A 1 88 ? -7.666 -1.713 26.761 1.00 86.94 88 ILE A C 1
ATOM 678 O O . ILE A 1 88 ? -6.716 -2.399 27.131 1.00 86.94 88 ILE A O 1
ATOM 682 N N . ARG A 1 89 ? -7.609 -0.375 26.770 1.00 85.25 89 ARG A N 1
ATOM 683 C CA . ARG A 1 89 ? -6.436 0.383 27.242 1.00 85.25 89 ARG A CA 1
ATOM 684 C C . ARG A 1 89 ? -6.113 0.089 28.702 1.00 85.25 89 ARG A C 1
ATOM 686 O O . ARG A 1 89 ? -4.949 -0.101 29.020 1.00 85.25 89 ARG A O 1
ATOM 693 N N . ALA A 1 90 ? -7.127 0.015 29.562 1.00 86.00 90 ALA A N 1
ATOM 694 C CA . ALA A 1 90 ? -6.941 -0.263 30.983 1.00 86.00 90 ALA A CA 1
ATOM 695 C C . ALA A 1 90 ? -6.422 -1.687 31.258 1.00 86.00 90 ALA A C 1
ATOM 697 O O . ALA A 1 90 ? -5.688 -1.887 32.220 1.00 86.00 90 ALA A O 1
ATOM 698 N N . ARG A 1 91 ? -6.790 -2.671 30.424 1.00 84.88 91 ARG A N 1
ATOM 699 C CA . ARG A 1 91 ? -6.335 -4.069 30.538 1.00 84.88 91 ARG A CA 1
ATOM 700 C C . ARG A 1 91 ? -5.032 -4.346 29.778 1.00 84.88 91 ARG A C 1
ATOM 702 O O . ARG A 1 91 ? -4.399 -5.369 30.016 1.00 84.88 91 ARG A O 1
ATOM 709 N N . SER A 1 92 ? -4.643 -3.483 28.839 1.00 81.75 92 SER A N 1
ATOM 710 C CA . SER A 1 92 ? -3.497 -3.742 27.964 1.00 81.75 92 SER A CA 1
ATOM 711 C C . SER A 1 92 ? -2.193 -3.789 28.758 1.00 81.75 92 SER A C 1
ATOM 713 O O . SER A 1 92 ? -1.761 -2.796 29.338 1.00 81.75 92 SER A O 1
ATOM 715 N N . LEU A 1 93 ? -1.571 -4.966 28.751 1.00 77.31 93 LEU A N 1
ATOM 716 C CA . LEU A 1 93 ? -0.225 -5.211 29.262 1.00 77.31 93 LEU A CA 1
ATOM 717 C C . LEU A 1 93 ? 0.805 -4.950 28.152 1.00 77.31 93 LEU A C 1
ATOM 719 O O . LEU A 1 93 ? 0.449 -4.891 26.978 1.00 77.31 93 LEU A O 1
ATOM 723 N N . SER A 1 94 ? 2.089 -4.831 28.500 1.00 72.44 94 SER A N 1
ATOM 724 C CA . SER A 1 94 ? 3.170 -4.526 27.542 1.00 72.44 94 SER A CA 1
ATOM 725 C C . SER A 1 94 ? 3.321 -5.539 26.398 1.00 72.44 94 SER A C 1
ATOM 727 O O . SER A 1 94 ? 3.874 -5.191 25.363 1.00 72.44 94 SER A O 1
ATOM 729 N N . SER A 1 95 ? 2.829 -6.768 26.575 1.00 75.56 95 SER A N 1
ATOM 730 C CA . SER A 1 95 ? 2.841 -7.825 25.555 1.00 75.56 95 SER A CA 1
ATOM 731 C C . SER A 1 95 ? 1.585 -7.845 24.672 1.00 75.56 95 SER A C 1
ATOM 733 O O . SER A 1 95 ? 1.485 -8.697 23.794 1.00 75.56 95 SER A O 1
ATOM 735 N N . ALA A 1 96 ? 0.600 -6.978 24.926 1.00 77.25 96 ALA A N 1
ATOM 736 C CA . ALA A 1 96 ? -0.621 -6.936 24.131 1.00 77.25 96 ALA A CA 1
ATOM 737 C C . ALA A 1 96 ? -0.379 -6.190 22.806 1.00 77.25 96 ALA A C 1
ATOM 739 O O . ALA A 1 96 ? 0.315 -5.168 22.809 1.00 77.25 96 ALA A O 1
ATOM 740 N N . PRO A 1 97 ? -1.011 -6.617 21.699 1.00 78.19 97 PRO A N 1
ATOM 741 C CA . PRO A 1 97 ? -0.860 -5.946 20.415 1.00 78.19 97 PRO A CA 1
ATOM 742 C C . PRO A 1 97 ? -1.266 -4.463 20.477 1.00 78.19 97 PRO A C 1
ATOM 744 O O . PRO A 1 97 ? -2.278 -4.122 21.112 1.00 78.19 97 PRO A O 1
ATOM 747 N N . PRO A 1 98 ? -0.513 -3.557 19.830 1.00 82.56 98 PRO A N 1
ATOM 748 C CA . PRO A 1 98 ? -0.726 -2.120 19.950 1.00 82.56 98 PRO A CA 1
ATOM 749 C C . PRO A 1 98 ? -2.061 -1.672 19.338 1.00 82.56 98 PRO A C 1
ATOM 751 O O . PRO A 1 98 ? -2.524 -2.193 18.324 1.00 82.56 98 PRO A O 1
ATOM 754 N N . ILE A 1 99 ? -2.674 -0.646 19.938 1.00 84.12 99 ILE A N 1
ATOM 755 C CA . ILE A 1 99 ? -3.866 0.010 19.381 1.00 84.12 99 ILE A CA 1
ATOM 756 C C . ILE A 1 99 ? -3.418 0.902 18.225 1.00 84.12 99 ILE A C 1
ATOM 758 O O . ILE A 1 99 ? -2.667 1.858 18.434 1.00 84.12 99 ILE A O 1
ATOM 762 N N . ARG A 1 100 ? -3.899 0.616 17.014 1.00 81.00 100 ARG A N 1
ATOM 763 C CA . ARG A 1 100 ? -3.528 1.360 15.811 1.00 81.00 100 ARG A CA 1
ATOM 764 C C . ARG A 1 100 ? -4.420 2.597 15.650 1.00 81.00 100 ARG A C 1
ATOM 766 O O . ARG A 1 100 ? -5.628 2.537 15.902 1.00 81.00 100 ARG A O 1
ATOM 773 N N . PRO A 1 101 ? -3.852 3.749 15.254 1.00 77.69 101 PRO A N 1
ATOM 774 C CA . PRO A 1 101 ? -4.653 4.913 14.922 1.00 77.69 101 PRO A CA 1
ATOM 775 C C . PRO A 1 101 ? -5.460 4.630 13.654 1.00 77.69 101 PRO A C 1
ATOM 777 O O . PRO A 1 101 ? -4.940 4.135 12.656 1.00 77.69 101 PRO A O 1
ATOM 780 N N . ARG A 1 102 ? -6.745 4.985 13.682 1.00 79.50 102 ARG A N 1
ATOM 781 C CA . ARG A 1 102 ? -7.617 4.843 12.519 1.00 79.50 102 ARG A CA 1
ATOM 782 C C . ARG A 1 102 ? -7.135 5.757 11.395 1.00 79.50 102 ARG A C 1
ATOM 784 O O . ARG A 1 102 ? -7.143 6.977 11.563 1.00 79.50 102 ARG A O 1
ATOM 791 N N . GLN A 1 103 ? -6.819 5.184 10.236 1.00 76.44 103 GLN A N 1
ATOM 792 C CA . GLN A 1 103 ? -6.546 5.972 9.034 1.00 76.44 103 GLN A CA 1
ATOM 793 C C . GLN A 1 103 ? -7.776 6.817 8.665 1.00 76.44 103 GLN A C 1
ATOM 795 O O . GLN A 1 103 ? -8.913 6.330 8.588 1.00 76.44 103 GLN A O 1
ATOM 800 N N . SER A 1 104 ? -7.557 8.115 8.471 1.00 77.62 104 SER A N 1
ATOM 801 C CA . SER A 1 104 ? -8.567 9.037 7.959 1.00 77.62 104 SER A CA 1
ATOM 802 C C . SER A 1 104 ? -8.759 8.846 6.454 1.00 77.62 104 SER A C 1
ATOM 804 O O . SER A 1 104 ? -7.871 8.368 5.754 1.00 77.62 104 SER A O 1
ATOM 806 N N . ALA A 1 105 ? -9.916 9.264 5.935 1.00 73.06 105 ALA A N 1
ATOM 807 C CA . ALA A 1 105 ? -10.183 9.208 4.498 1.00 73.06 105 ALA A CA 1
ATOM 808 C C . ALA A 1 105 ? -9.155 10.013 3.679 1.00 73.06 105 ALA A C 1
ATOM 810 O O . ALA A 1 105 ? -8.764 9.573 2.606 1.00 73.06 105 ALA A O 1
ATOM 811 N N . ALA A 1 106 ? -8.682 11.147 4.209 1.00 78.25 106 ALA A N 1
ATOM 812 C CA . ALA A 1 106 ? -7.667 11.972 3.556 1.00 78.25 106 ALA A CA 1
ATOM 813 C C . ALA A 1 106 ? -6.301 11.271 3.486 1.00 78.25 106 ALA A C 1
ATOM 815 O O . ALA A 1 106 ? -5.639 11.339 2.458 1.00 78.25 106 ALA A O 1
ATOM 816 N N . GLN A 1 107 ? -5.901 10.560 4.547 1.00 80.69 107 GLN A N 1
ATOM 817 C CA . GLN A 1 107 ? -4.665 9.766 4.545 1.00 80.69 107 GLN A CA 1
ATOM 818 C C . GLN A 1 107 ? -4.732 8.636 3.520 1.00 80.69 107 GLN A C 1
ATOM 820 O O . GLN A 1 107 ? -3.808 8.485 2.739 1.00 80.69 107 GLN A O 1
ATOM 825 N N . ILE A 1 108 ? -5.859 7.919 3.449 1.00 79.31 108 ILE A N 1
ATOM 826 C CA . ILE A 1 108 ? -6.048 6.859 2.448 1.00 79.31 108 ILE A CA 1
ATOM 827 C C . ILE A 1 108 ? -5.907 7.420 1.025 1.00 79.31 108 ILE A C 1
ATOM 829 O O . ILE A 1 108 ? -5.243 6.813 0.194 1.00 79.31 108 ILE A O 1
ATOM 833 N N . GLN A 1 109 ? -6.507 8.581 0.744 1.00 79.56 109 GLN A N 1
ATOM 834 C CA . GLN A 1 109 ? -6.391 9.224 -0.569 1.00 79.56 109 GLN A CA 1
ATOM 835 C C . GLN A 1 109 ? -4.953 9.654 -0.873 1.00 79.56 109 GLN A C 1
ATOM 837 O O . GLN A 1 109 ? -4.478 9.450 -1.985 1.00 79.56 109 GLN A O 1
ATOM 842 N N . PHE A 1 110 ? -4.253 10.228 0.107 1.00 84.88 110 PHE A N 1
ATOM 843 C CA . PHE A 1 110 ? -2.859 10.627 -0.057 1.00 84.88 110 PHE A CA 1
ATOM 844 C C . PHE A 1 110 ? -1.952 9.425 -0.340 1.00 84.88 110 PHE A C 1
ATOM 846 O O . PHE A 1 110 ? -1.170 9.471 -1.284 1.00 84.88 110 PHE A O 1
ATOM 853 N N . ASP A 1 111 ? -2.102 8.340 0.422 1.00 81.00 111 ASP A N 1
ATOM 854 C CA . ASP A 1 111 ? -1.318 7.114 0.249 1.00 81.00 111 ASP A CA 1
ATOM 855 C C . ASP A 1 111 ? -1.561 6.490 -1.135 1.00 81.00 111 ASP A C 1
ATOM 857 O O . ASP A 1 111 ? -0.617 6.060 -1.794 1.00 81.00 111 ASP A O 1
ATOM 861 N N . GLN A 1 112 ? -2.812 6.502 -1.615 1.00 82.81 112 GLN A N 1
ATOM 862 C CA . GLN A 1 112 ? -3.164 6.038 -2.963 1.00 82.81 112 GLN A CA 1
ATOM 863 C C . GLN A 1 112 ? -2.499 6.879 -4.054 1.00 82.81 112 GLN A C 1
ATOM 865 O O . GLN A 1 112 ? -1.875 6.327 -4.957 1.00 82.81 112 GLN A O 1
ATOM 870 N N . VAL A 1 113 ? -2.591 8.208 -3.954 1.00 90.69 113 VAL A N 1
ATOM 871 C CA . VAL A 1 113 ? -1.952 9.118 -4.917 1.00 90.69 113 VAL A CA 1
ATOM 872 C C . VAL A 1 113 ? -0.433 8.954 -4.884 1.00 90.69 113 VAL A C 1
ATOM 874 O O . VAL A 1 113 ? 0.214 8.948 -5.927 1.00 90.69 113 VAL A O 1
ATOM 877 N N . GLN A 1 114 ? 0.156 8.780 -3.701 1.00 88.88 114 GLN A N 1
ATOM 878 C CA . GLN A 1 114 ? 1.592 8.578 -3.559 1.00 88.88 114 GLN A CA 1
ATOM 879 C C . GLN A 1 114 ? 2.055 7.245 -4.163 1.00 88.88 114 GLN A C 1
ATOM 881 O O . GLN A 1 114 ? 3.125 7.208 -4.770 1.00 88.88 114 GLN A O 1
ATOM 886 N N . ALA A 1 115 ? 1.281 6.168 -4.003 1.00 87.50 115 ALA A N 1
ATOM 887 C CA . ALA A 1 115 ? 1.576 4.871 -4.609 1.00 87.50 115 ALA A CA 1
ATOM 888 C C . ALA A 1 115 ? 1.547 4.953 -6.142 1.00 87.50 115 ALA A C 1
ATOM 890 O O . ALA A 1 115 ? 2.526 4.581 -6.781 1.00 87.50 115 ALA A O 1
ATOM 891 N N . GLN A 1 116 ? 0.500 5.561 -6.708 1.00 88.38 116 GLN A N 1
ATOM 892 C CA . GLN A 1 116 ? 0.395 5.790 -8.154 1.00 88.38 116 GLN A CA 1
ATOM 893 C C . GLN A 1 116 ? 1.579 6.597 -8.688 1.00 88.38 116 GLN A C 1
ATOM 895 O O . GLN A 1 116 ? 2.190 6.232 -9.688 1.00 88.38 116 GLN A O 1
ATOM 900 N N . LEU A 1 117 ? 1.961 7.664 -7.983 1.00 95.00 117 LEU A N 1
ATOM 901 C CA . LEU A 1 117 ? 3.084 8.497 -8.399 1.00 95.00 117 LEU A CA 1
ATOM 902 C C . LEU A 1 117 ? 4.416 7.730 -8.371 1.00 95.00 117 LEU A C 1
ATOM 904 O O . LEU A 1 117 ? 5.272 7.964 -9.218 1.00 95.00 117 LEU A O 1
ATOM 908 N N . ARG A 1 118 ? 4.615 6.820 -7.407 1.00 93.75 118 ARG A N 1
ATOM 909 C CA . ARG A 1 118 ? 5.811 5.962 -7.359 1.00 93.75 118 ARG A CA 1
ATOM 910 C C . ARG A 1 118 ? 5.842 4.984 -8.526 1.00 93.75 118 ARG A C 1
ATOM 912 O O . ARG A 1 118 ? 6.871 4.900 -9.184 1.00 93.75 118 ARG A O 1
ATOM 919 N N . GLU A 1 119 ? 4.727 4.318 -8.810 1.00 93.12 119 GLU A N 1
ATOM 920 C CA . GLU A 1 119 ? 4.608 3.392 -9.941 1.00 93.12 119 GLU A CA 1
ATOM 921 C C . GLU A 1 119 ? 4.876 4.101 -11.275 1.00 93.12 119 GLU A C 1
ATOM 923 O O . GLU A 1 119 ? 5.666 3.617 -12.081 1.00 93.12 119 GLU A O 1
ATOM 928 N N . GLU A 1 120 ? 4.302 5.290 -11.486 1.00 94.62 120 GLU A N 1
ATOM 929 C CA . GLU A 1 120 ? 4.565 6.091 -12.689 1.00 94.62 120 GLU A CA 1
ATOM 930 C C . GLU A 1 120 ? 6.040 6.493 -12.809 1.00 94.62 120 GLU A C 1
ATOM 932 O O . GLU A 1 120 ? 6.621 6.455 -13.896 1.00 94.62 120 GLU A O 1
ATOM 937 N N . MET A 1 121 ? 6.663 6.884 -11.696 1.00 95.19 121 MET A N 1
ATOM 938 C CA . MET A 1 121 ? 8.078 7.247 -11.670 1.00 95.19 121 MET A CA 1
ATOM 939 C C . MET A 1 121 ? 8.980 6.045 -11.968 1.00 95.19 121 MET A C 1
ATOM 941 O O . MET A 1 121 ? 9.952 6.183 -12.713 1.00 95.19 121 MET A O 1
ATOM 945 N N . GLU A 1 122 ? 8.661 4.873 -11.422 1.00 95.94 122 GLU A N 1
ATOM 946 C CA . GLU A 1 122 ? 9.379 3.625 -11.681 1.00 95.94 122 GLU A CA 1
ATOM 947 C C . GLU A 1 122 ? 9.209 3.168 -13.131 1.00 95.94 122 GLU A C 1
ATOM 949 O O . GLU A 1 122 ? 10.203 2.840 -13.779 1.00 95.94 122 GLU A O 1
ATOM 954 N N . ALA A 1 123 ? 7.993 3.233 -13.677 1.00 96.62 123 ALA A N 1
ATOM 955 C CA . ALA A 1 123 ? 7.720 2.919 -15.076 1.00 96.62 123 ALA A CA 1
ATOM 956 C C . ALA A 1 123 ? 8.509 3.840 -16.016 1.00 96.62 123 ALA A C 1
ATOM 958 O O . ALA A 1 123 ? 9.203 3.360 -16.909 1.00 96.62 123 ALA A O 1
ATOM 959 N N . LYS A 1 124 ? 8.509 5.156 -15.766 1.00 96.44 124 LYS A N 1
ATOM 960 C CA . LYS A 1 124 ? 9.315 6.102 -16.555 1.00 96.44 124 LYS A CA 1
ATOM 961 C C . LYS A 1 124 ? 10.809 5.829 -16.469 1.00 96.44 124 LYS A C 1
ATOM 963 O O . LYS A 1 124 ? 11.526 5.995 -17.456 1.00 96.44 124 LYS A O 1
ATOM 968 N N . LEU A 1 125 ? 11.298 5.441 -15.295 1.00 97.81 125 LEU A N 1
ATOM 969 C CA . LEU A 1 125 ? 12.702 5.092 -15.128 1.00 97.81 125 LEU A CA 1
ATOM 970 C C . LEU A 1 125 ? 13.046 3.816 -15.905 1.00 97.81 125 LEU A C 1
ATOM 972 O O . LEU A 1 125 ? 14.073 3.774 -16.580 1.00 97.81 125 LEU A O 1
ATOM 976 N N . GLN A 1 126 ? 12.180 2.805 -15.850 1.00 96.44 126 GLN A N 1
ATOM 977 C CA . GLN A 1 126 ? 12.339 1.573 -16.619 1.00 96.44 126 GLN A CA 1
ATOM 978 C C . GLN A 1 126 ? 12.297 1.837 -18.123 1.00 96.44 126 GLN A C 1
ATOM 980 O O . GLN A 1 126 ? 13.152 1.329 -18.842 1.00 96.44 126 GLN A O 1
ATOM 985 N N . GLU A 1 127 ? 11.373 2.670 -18.601 1.00 96.12 127 GLU A N 1
ATOM 986 C CA . GLU A 1 127 ? 11.315 3.090 -20.004 1.00 96.12 127 GLU A CA 1
ATOM 987 C C . GLU A 1 127 ? 12.605 3.794 -20.429 1.00 96.12 127 GLU A C 1
ATOM 989 O O . GLU A 1 127 ? 13.169 3.471 -21.474 1.00 96.12 127 GLU A O 1
ATOM 994 N N . GLN A 1 128 ? 13.122 4.711 -19.604 1.00 96.44 128 GLN A N 1
ATOM 995 C CA . GLN A 1 128 ? 14.386 5.388 -19.889 1.00 96.44 128 GLN A CA 1
ATOM 996 C C . GLN A 1 128 ? 15.553 4.393 -19.966 1.00 96.44 128 GLN A C 1
ATOM 998 O O . GLN A 1 128 ? 16.371 4.470 -20.884 1.00 96.44 128 GLN A O 1
ATOM 1003 N N . GLN A 1 129 ? 15.630 3.450 -19.025 1.00 96.94 129 GLN A N 1
ATOM 1004 C CA . GLN A 1 129 ? 16.661 2.413 -19.020 1.00 96.94 129 GLN A CA 1
ATOM 1005 C C . GLN A 1 129 ? 16.536 1.485 -20.231 1.00 96.94 129 GLN A C 1
ATOM 1007 O O . GLN A 1 129 ? 17.539 1.180 -20.871 1.00 96.94 129 GLN A O 1
ATOM 1012 N N . ALA A 1 130 ? 15.320 1.066 -20.580 1.00 97.81 130 ALA A N 1
ATOM 1013 C CA . ALA A 1 130 ? 15.054 0.224 -21.740 1.00 97.81 130 ALA A CA 1
ATOM 1014 C C . ALA A 1 130 ? 15.434 0.938 -23.039 1.00 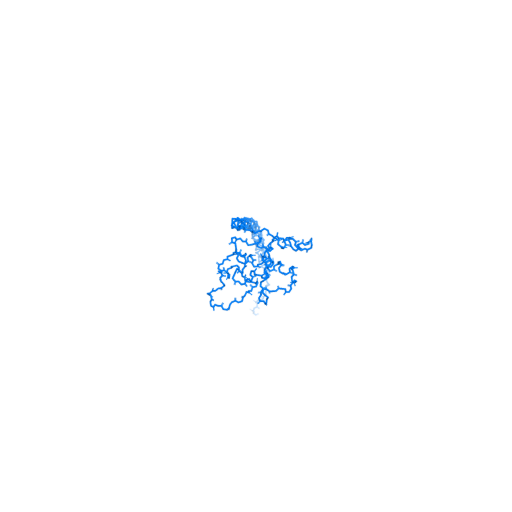97.81 130 ALA A C 1
ATOM 1016 O O . ALA A 1 130 ? 16.107 0.349 -23.880 1.00 97.81 130 ALA A O 1
ATOM 1017 N N . MET A 1 131 ? 15.082 2.218 -23.170 1.00 97.75 131 MET A N 1
ATOM 1018 C CA . MET A 1 131 ? 15.471 3.048 -24.307 1.00 97.75 131 MET A CA 1
ATOM 1019 C C . MET A 1 131 ? 16.996 3.164 -24.416 1.00 97.75 131 MET A C 1
ATOM 1021 O O . MET A 1 131 ? 17.551 2.975 -25.496 1.00 97.75 131 MET A O 1
ATOM 1025 N N . TYR A 1 132 ? 17.689 3.435 -23.307 1.00 97.00 132 TYR A N 1
ATOM 1026 C CA . TYR A 1 132 ? 19.150 3.520 -23.290 1.00 97.00 132 TYR A CA 1
ATOM 1027 C C . TYR A 1 132 ? 19.813 2.188 -23.671 1.00 97.00 132 TYR A C 1
ATOM 1029 O O . TYR A 1 132 ? 20.723 2.152 -24.500 1.00 97.00 132 TYR A O 1
ATOM 1037 N N . ASN A 1 133 ? 19.319 1.083 -23.113 1.00 97.38 133 ASN A N 1
ATOM 1038 C CA . ASN A 1 133 ? 19.813 -0.255 -23.421 1.00 97.38 133 ASN A CA 1
ATOM 1039 C C . ASN A 1 133 ? 19.555 -0.630 -24.887 1.00 97.38 133 ASN A C 1
ATOM 1041 O O . ASN A 1 133 ? 20.440 -1.183 -25.535 1.00 97.38 133 ASN A O 1
ATOM 1045 N N . ALA A 1 134 ? 18.379 -0.298 -25.426 1.00 97.75 134 ALA A N 1
ATOM 1046 C CA . ALA A 1 134 ? 18.037 -0.532 -26.825 1.00 97.75 134 ALA A CA 1
ATOM 1047 C C . ALA A 1 134 ? 18.946 0.268 -27.765 1.00 97.75 134 ALA A C 1
ATOM 1049 O O . ALA A 1 134 ? 19.450 -0.279 -28.742 1.00 97.75 134 ALA A O 1
ATOM 1050 N N . TRP A 1 135 ? 19.227 1.530 -27.432 1.00 97.69 135 TRP A N 1
ATOM 1051 C CA . TRP A 1 135 ? 20.148 2.359 -28.205 1.00 97.69 135 TRP A CA 1
ATOM 1052 C C . TRP A 1 135 ? 21.562 1.768 -28.241 1.00 97.69 135 TRP A C 1
ATOM 1054 O O . TRP A 1 135 ? 22.173 1.674 -29.306 1.00 97.69 135 TRP A O 1
ATOM 1064 N N . LEU A 1 136 ? 22.075 1.313 -27.093 1.00 98.00 136 LEU A N 1
ATOM 1065 C CA . LEU A 1 136 ? 23.374 0.640 -27.030 1.00 98.00 136 LEU A CA 1
ATOM 1066 C C . LEU A 1 136 ? 23.400 -0.638 -27.873 1.00 98.00 136 LEU A C 1
ATOM 1068 O O . LEU A 1 136 ? 24.367 -0.875 -28.597 1.00 98.00 136 LEU A O 1
ATOM 1072 N N . GLN A 1 137 ? 22.339 -1.444 -27.800 1.00 96.81 137 GLN A N 1
ATOM 1073 C CA . GLN A 1 137 ? 22.220 -2.662 -28.598 1.00 96.81 137 GLN A CA 1
ATOM 1074 C C . GLN A 1 137 ? 22.182 -2.360 -30.094 1.00 96.81 137 GLN A C 1
ATOM 1076 O O . GLN A 1 137 ? 22.856 -3.044 -30.856 1.00 96.81 137 GLN A O 1
ATOM 1081 N N . GLU A 1 138 ? 21.452 -1.331 -30.520 1.00 96.69 138 GLU A N 1
ATOM 1082 C CA . GLU A 1 138 ? 21.398 -0.927 -31.925 1.00 96.69 138 GLU A CA 1
ATOM 1083 C C . GLU A 1 138 ? 22.782 -0.505 -32.433 1.00 96.69 138 GLU A C 1
ATOM 1085 O O . GLU A 1 138 ? 23.225 -0.964 -33.485 1.00 96.69 138 GLU A O 1
ATOM 1090 N N . GLN A 1 139 ? 23.519 0.300 -31.660 1.00 96.88 139 GLN A N 1
ATOM 1091 C CA . GLN A 1 139 ? 24.891 0.672 -32.021 1.00 96.88 139 GLN A CA 1
ATOM 1092 C C . GLN A 1 139 ? 25.807 -0.550 -32.140 1.00 96.88 139 GLN A C 1
ATOM 1094 O O . GLN A 1 139 ? 26.607 -0.638 -33.075 1.00 96.88 139 GLN A O 1
ATOM 1099 N N . GLN A 1 140 ? 25.675 -1.509 -31.223 1.00 95.94 140 GLN A N 1
ATOM 1100 C CA . GLN A 1 140 ? 26.451 -2.742 -31.259 1.00 95.94 140 GLN A CA 1
ATOM 1101 C C . GLN A 1 140 ? 26.091 -3.605 -32.475 1.00 95.94 140 GLN A C 1
ATOM 1103 O O . GLN A 1 140 ? 26.985 -4.072 -33.174 1.00 95.94 140 GLN A O 1
ATOM 1108 N N . GLN A 1 141 ? 24.803 -3.745 -32.790 1.00 96.31 141 GLN A N 1
ATOM 1109 C CA . GLN A 1 141 ? 24.341 -4.486 -33.964 1.00 96.31 141 GLN A CA 1
ATOM 1110 C C . GLN A 1 141 ? 24.844 -3.870 -35.265 1.00 96.31 141 GLN A C 1
ATOM 1112 O O . GLN A 1 141 ? 25.276 -4.597 -36.153 1.00 96.31 141 GLN A O 1
ATOM 1117 N N . LEU A 1 142 ? 24.829 -2.541 -35.381 1.00 97.19 142 LEU A N 1
ATOM 1118 C CA . LEU A 1 142 ? 25.366 -1.857 -36.556 1.00 97.19 142 LEU A CA 1
ATOM 1119 C C . LEU A 1 142 ? 26.870 -2.100 -36.712 1.00 97.19 142 LEU A C 1
ATOM 1121 O O . LEU A 1 142 ? 27.350 -2.333 -37.824 1.00 97.19 142 LEU A O 1
ATOM 1125 N N . TYR A 1 143 ? 27.613 -2.057 -35.606 1.00 94.56 143 TYR A N 1
ATOM 1126 C CA . TYR A 1 143 ? 29.039 -2.364 -35.605 1.00 94.56 143 TYR A CA 1
ATOM 1127 C C . TYR A 1 143 ? 29.307 -3.814 -36.034 1.00 94.56 143 TYR A C 1
ATOM 1129 O O . TYR A 1 143 ? 30.127 -4.054 -36.924 1.00 94.56 143 TYR A O 1
ATOM 1137 N N . ASP A 1 144 ? 28.575 -4.766 -35.458 1.00 96.44 144 ASP A N 1
ATOM 1138 C CA . ASP A 1 144 ? 28.718 -6.191 -35.751 1.00 96.44 144 ASP A CA 1
ATOM 1139 C C . ASP A 1 144 ? 28.309 -6.523 -37.193 1.00 96.44 144 ASP A C 1
ATOM 1141 O O . ASP A 1 144 ? 29.018 -7.264 -37.877 1.00 96.44 144 ASP A O 1
ATOM 1145 N N . ALA A 1 145 ? 27.222 -5.927 -37.694 1.00 96.62 145 ALA A N 1
ATOM 1146 C CA . ALA A 1 145 ? 26.764 -6.086 -39.073 1.00 96.62 145 ALA A CA 1
ATOM 1147 C C . ALA A 1 145 ? 27.815 -5.587 -40.069 1.00 96.62 145 ALA A C 1
ATOM 1149 O O . ALA A 1 145 ? 28.170 -6.309 -41.000 1.00 96.62 145 ALA A O 1
ATOM 1150 N N . ARG A 1 146 ? 28.396 -4.401 -39.830 1.00 96.44 146 ARG A N 1
ATOM 1151 C CA . ARG A 1 146 ? 29.486 -3.873 -40.665 1.00 96.44 146 ARG A CA 1
ATOM 1152 C C . ARG A 1 146 ? 30.685 -4.822 -40.681 1.00 96.44 146 ARG A C 1
ATOM 1154 O O . ARG A 1 146 ? 31.261 -5.079 -41.736 1.00 96.44 146 ARG A O 1
ATOM 1161 N N . LEU A 1 147 ? 31.074 -5.345 -39.519 1.00 97.19 147 LEU A N 1
ATOM 1162 C CA . LEU A 1 147 ? 32.201 -6.270 -39.424 1.00 97.19 147 LEU A CA 1
ATOM 1163 C C . LEU A 1 147 ? 31.905 -7.598 -40.138 1.00 97.19 147 LEU A C 1
ATOM 1165 O O . LEU A 1 147 ? 32.795 -8.198 -40.743 1.00 97.19 147 LEU A O 1
ATOM 1169 N N . GLN A 1 148 ? 30.661 -8.069 -40.074 1.00 94.25 148 GLN A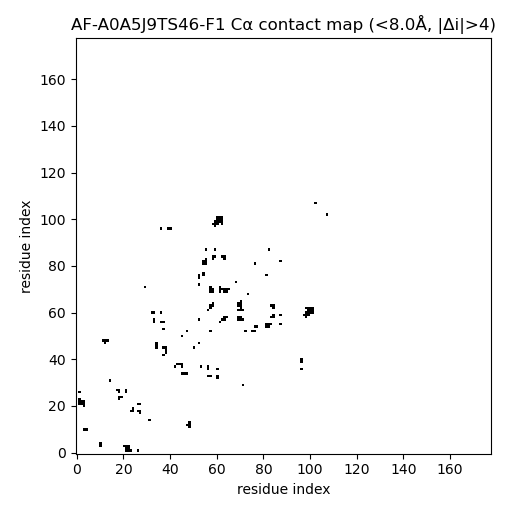 N 1
ATOM 1170 C CA . GLN A 1 148 ? 30.221 -9.272 -40.769 1.00 94.25 148 GLN A CA 1
ATOM 1171 C C . GLN A 1 148 ? 30.220 -9.079 -42.288 1.00 94.25 148 GLN A C 1
ATOM 1173 O O . GLN A 1 148 ? 30.691 -9.969 -42.995 1.00 94.25 148 GLN A O 1
ATOM 1178 N N . GLU A 1 149 ? 29.757 -7.930 -42.784 1.00 93.25 149 GLU A N 1
ATOM 1179 C CA . GLU A 1 149 ? 29.839 -7.564 -44.202 1.00 93.25 149 GLU A CA 1
ATOM 1180 C C . GLU A 1 149 ? 31.288 -7.546 -44.683 1.00 93.25 149 GLU A C 1
ATOM 1182 O O . GLU A 1 149 ? 31.605 -8.147 -45.707 1.00 93.25 149 GLU A O 1
ATOM 1187 N N . GLU A 1 150 ? 32.189 -6.930 -43.917 1.00 92.62 150 GLU A N 1
ATOM 1188 C CA . GLU A 1 150 ? 33.614 -6.898 -44.238 1.00 92.62 150 GLU A CA 1
ATOM 1189 C C . GLU A 1 150 ? 34.197 -8.319 -44.304 1.00 92.62 150 GLU A C 1
ATOM 1191 O O . GLU A 1 150 ? 34.843 -8.690 -45.286 1.00 92.62 150 GLU A O 1
ATOM 1196 N N . ARG A 1 151 ? 33.902 -9.167 -43.312 1.00 93.94 151 ARG A N 1
ATOM 1197 C CA . ARG A 1 151 ? 34.319 -10.580 -43.313 1.00 93.94 151 ARG A CA 1
ATOM 1198 C C . ARG A 1 151 ? 33.738 -11.362 -44.490 1.00 93.94 151 ARG A C 1
ATOM 1200 O O . ARG A 1 151 ? 34.454 -12.172 -45.074 1.00 93.94 151 ARG A O 1
ATOM 1207 N N . ALA A 1 152 ? 32.474 -11.139 -44.839 1.00 94.69 152 ALA A N 1
ATOM 1208 C CA . ALA A 1 152 ? 31.819 -11.794 -45.967 1.00 94.69 152 ALA A CA 1
ATOM 1209 C C . ALA A 1 152 ? 32.431 -11.352 -47.303 1.00 94.69 152 ALA A C 1
ATOM 1211 O O . ALA A 1 152 ? 32.698 -12.198 -48.151 1.00 94.69 152 ALA A O 1
ATOM 1212 N N . MET A 1 153 ? 32.737 -10.061 -47.454 1.00 94.50 153 MET A N 1
ATOM 1213 C CA . MET A 1 153 ? 33.466 -9.514 -48.601 1.00 94.50 153 MET A CA 1
ATOM 1214 C C . MET A 1 153 ? 34.853 -10.145 -48.738 1.00 94.50 153 MET A C 1
ATOM 1216 O O . MET A 1 153 ? 35.211 -10.619 -49.816 1.00 94.50 153 MET A O 1
ATOM 1220 N N . TYR A 1 154 ? 35.625 -10.212 -47.648 1.00 90.12 154 TYR A N 1
ATOM 1221 C CA . TYR A 1 154 ? 36.925 -10.888 -47.659 1.00 90.12 154 TYR A CA 1
ATOM 1222 C C . TYR A 1 154 ? 36.796 -12.379 -47.997 1.00 90.12 154 TYR A C 1
ATOM 1224 O O . TYR A 1 154 ? 37.578 -12.890 -48.795 1.00 90.12 154 TYR A O 1
ATOM 1232 N N . ALA A 1 155 ? 35.805 -13.079 -47.441 1.00 92.56 155 ALA A N 1
ATOM 1233 C CA . ALA A 1 155 ? 35.570 -14.492 -47.729 1.00 92.56 155 ALA A CA 1
ATOM 1234 C C . ALA A 1 155 ? 35.162 -14.734 -49.192 1.00 92.56 155 ALA A C 1
ATOM 1236 O O . ALA A 1 155 ? 35.682 -15.658 -49.815 1.00 92.56 155 ALA A O 1
ATOM 1237 N N . ALA A 1 156 ? 34.286 -13.898 -49.756 1.00 89.81 156 ALA A N 1
ATOM 1238 C CA . ALA A 1 156 ? 33.873 -13.972 -51.156 1.00 89.81 156 ALA A CA 1
ATOM 1239 C C . ALA A 1 156 ? 35.063 -13.745 -52.098 1.00 89.81 156 ALA A C 1
ATOM 1241 O O . ALA A 1 156 ? 35.300 -14.551 -52.994 1.00 89.81 156 ALA A O 1
ATOM 1242 N N . ARG A 1 157 ? 35.888 -12.727 -51.822 1.00 91.38 157 ARG A N 1
ATOM 1243 C CA . ARG A 1 157 ? 37.123 -12.472 -52.578 1.00 91.38 157 ARG A CA 1
ATOM 1244 C C . ARG A 1 157 ? 38.085 -13.664 -52.533 1.00 91.38 157 ARG A C 1
ATOM 1246 O O . ARG A 1 157 ? 38.631 -14.060 -53.558 1.00 91.38 157 ARG A O 1
ATOM 1253 N N . MET A 1 158 ? 38.266 -14.268 -51.358 1.00 86.38 158 MET A N 1
ATOM 1254 C CA . MET A 1 158 ? 39.098 -15.467 -51.204 1.00 86.38 158 MET A CA 1
ATOM 1255 C C . MET A 1 158 ? 38.524 -16.689 -51.941 1.00 86.38 158 MET A C 1
ATOM 1257 O O . MET A 1 158 ? 39.281 -17.561 -52.371 1.00 86.38 158 MET A O 1
ATOM 1261 N N . GLN A 1 159 ? 37.202 -16.791 -52.091 1.00 78.81 159 GLN A N 1
ATOM 1262 C CA . GLN A 1 159 ? 36.566 -17.853 -52.876 1.00 78.81 159 GLN A CA 1
ATOM 1263 C C . GLN A 1 159 ? 36.745 -17.632 -54.382 1.00 78.81 159 GLN A C 1
ATOM 1265 O O . GLN A 1 159 ? 37.059 -18.588 -55.087 1.00 78.81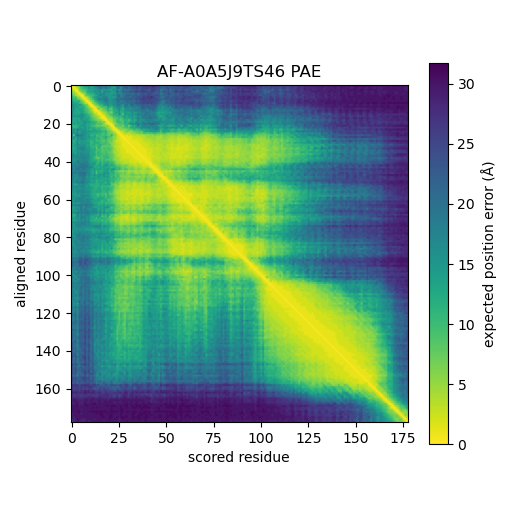 159 GLN A O 1
ATOM 1270 N N . GLU A 1 160 ? 36.627 -16.394 -54.870 1.00 74.25 160 GLU A N 1
ATOM 1271 C CA . GLU A 1 160 ? 36.894 -16.049 -56.275 1.00 74.25 160 GLU A CA 1
ATOM 1272 C C . GLU A 1 160 ? 38.340 -16.378 -56.684 1.00 74.25 160 GLU A C 1
ATOM 1274 O O . GLU A 1 160 ? 38.564 -16.996 -57.728 1.00 74.25 160 GLU A O 1
ATOM 1279 N N . GLU A 1 161 ? 39.325 -16.053 -55.838 1.00 69.00 161 GLU A N 1
ATOM 1280 C CA . GLU A 1 161 ? 40.733 -16.404 -56.082 1.00 69.00 161 GLU A CA 1
ATOM 1281 C C . GLU A 1 161 ? 40.959 -17.928 -56.106 1.00 69.00 161 GLU A C 1
ATOM 1283 O O . GLU A 1 161 ? 41.664 -18.437 -56.981 1.00 69.00 161 GLU A O 1
ATOM 1288 N N . ASN A 1 162 ? 40.312 -18.686 -55.212 1.00 65.75 162 ASN A N 1
ATOM 1289 C CA . ASN A 1 162 ? 40.404 -20.150 -55.202 1.00 65.75 162 ASN A CA 1
ATOM 1290 C C . ASN A 1 162 ? 39.708 -20.814 -56.406 1.00 65.75 162 ASN A C 1
ATOM 1292 O O . ASN A 1 162 ? 40.211 -21.812 -56.919 1.00 65.75 162 ASN A O 1
ATOM 1296 N N . ILE A 1 163 ? 38.585 -20.272 -56.891 1.00 61.16 163 ILE A N 1
ATOM 1297 C CA . ILE A 1 163 ? 37.886 -20.770 -58.091 1.00 61.16 163 ILE A CA 1
ATOM 1298 C C . ILE A 1 163 ? 38.719 -20.489 -59.355 1.00 61.16 163 ILE A C 1
ATOM 1300 O O . ILE A 1 163 ? 38.834 -21.358 -60.222 1.00 61.16 163 ILE A O 1
ATOM 1304 N N . SER A 1 164 ? 39.372 -19.324 -59.433 1.00 56.72 164 SER A N 1
ATOM 1305 C CA . SER A 1 164 ? 40.322 -18.985 -60.504 1.00 56.72 164 SER A CA 1
ATOM 1306 C C . SER A 1 164 ? 41.552 -19.910 -60.509 1.00 56.72 164 SER A C 1
ATOM 1308 O O . SER A 1 164 ? 41.960 -20.410 -61.559 1.00 56.72 164 SER A O 1
ATOM 1310 N N . ALA A 1 165 ? 42.100 -20.236 -59.332 1.00 58.25 165 ALA A N 1
ATOM 1311 C CA . ALA A 1 165 ? 43.199 -21.194 -59.201 1.00 58.25 165 ALA A CA 1
ATOM 1312 C C . ALA A 1 165 ? 42.774 -22.650 -59.502 1.00 58.25 165 ALA A C 1
ATOM 1314 O O . ALA A 1 165 ? 43.544 -23.407 -60.094 1.00 58.25 165 ALA A O 1
ATOM 1315 N N . GLY A 1 166 ? 41.543 -23.039 -59.149 1.00 56.00 166 GLY A N 1
ATOM 1316 C CA . GLY A 1 166 ? 40.978 -24.368 -59.413 1.00 56.00 166 GLY A CA 1
ATOM 1317 C C . GLY A 1 166 ? 40.626 -24.626 -60.883 1.00 56.00 166 GLY A C 1
ATOM 1318 O O . GLY A 1 166 ? 40.708 -25.765 -61.338 1.00 56.00 166 GLY A O 1
ATOM 1319 N N . SER A 1 167 ? 40.313 -23.582 -61.660 1.00 53.56 167 SER A N 1
ATOM 1320 C CA . SER A 1 167 ? 40.052 -23.691 -63.105 1.00 53.56 167 SER A CA 1
ATOM 1321 C C . SER A 1 167 ? 41.304 -24.005 -63.946 1.00 53.5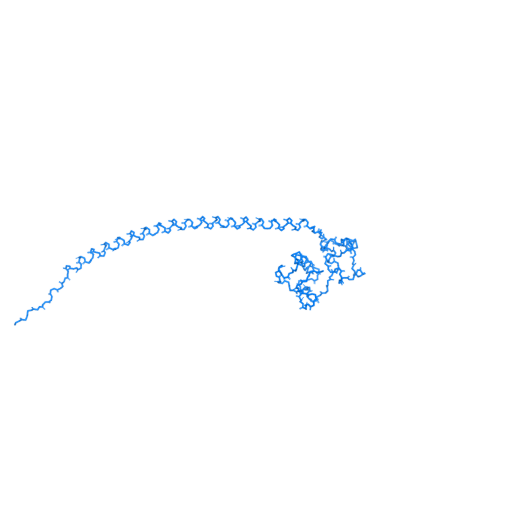6 167 SER A C 1
ATOM 1323 O O . SER A 1 167 ? 41.162 -24.432 -65.090 1.00 53.56 167 SER A O 1
ATOM 1325 N N . ASN A 1 168 ? 42.517 -23.823 -63.409 1.00 52.53 168 ASN A N 1
ATOM 1326 C CA . ASN A 1 168 ? 43.780 -24.122 -64.106 1.00 52.53 168 ASN A CA 1
ATOM 1327 C C . ASN A 1 168 ? 44.289 -25.562 -63.903 1.00 52.53 168 ASN A C 1
ATOM 1329 O O . ASN A 1 168 ? 45.355 -25.905 -64.406 1.00 52.53 168 ASN A O 1
ATOM 1333 N N . ASN A 1 169 ? 43.531 -26.419 -63.214 1.00 55.19 169 ASN A N 1
ATOM 1334 C CA . ASN A 1 169 ? 43.810 -27.852 -63.096 1.00 55.19 169 ASN A CA 1
ATOM 1335 C C . ASN A 1 169 ? 42.617 -28.673 -63.611 1.00 55.19 169 ASN A C 1
ATOM 1337 O O . ASN A 1 169 ? 41.994 -29.430 -62.869 1.00 55.19 169 ASN A O 1
ATOM 1341 N N . GLN A 1 170 ? 42.293 -28.542 -64.902 1.00 52.47 170 GLN A N 1
ATOM 1342 C CA . GLN A 1 170 ? 41.561 -29.610 -65.584 1.00 52.47 170 GLN A CA 1
ATOM 1343 C C . GLN A 1 170 ? 42.528 -30.766 -65.872 1.00 52.47 170 GLN A C 1
ATOM 1345 O O . GLN A 1 170 ? 43.569 -30.540 -66.495 1.00 52.47 170 GLN A O 1
ATOM 1350 N N . PRO A 1 171 ? 42.228 -32.010 -65.463 1.00 50.91 171 PRO A N 1
ATOM 1351 C CA . PRO A 1 171 ? 43.005 -33.143 -65.919 1.00 50.91 171 PRO A CA 1
ATOM 1352 C C . PRO A 1 171 ? 42.650 -33.392 -67.391 1.00 50.91 171 PRO A C 1
ATOM 1354 O O . PRO A 1 171 ? 41.507 -33.693 -67.729 1.00 50.91 171 PRO A O 1
ATOM 1357 N N . ILE A 1 172 ? 43.638 -33.242 -68.274 1.00 54.72 172 ILE A N 1
ATOM 1358 C CA . ILE A 1 172 ? 43.553 -33.627 -69.686 1.00 54.72 172 ILE A CA 1
ATOM 1359 C C . ILE A 1 172 ? 43.436 -35.161 -69.734 1.00 54.72 172 ILE A C 1
ATOM 1361 O O . ILE A 1 172 ? 44.442 -35.858 -69.835 1.00 54.72 172 ILE A O 1
ATOM 1365 N N . PHE A 1 173 ? 42.225 -35.710 -69.610 1.00 52.00 173 PHE A N 1
ATOM 1366 C CA . PHE A 1 173 ? 41.957 -37.126 -69.877 1.00 52.00 173 PHE A CA 1
ATOM 1367 C C . PHE A 1 173 ? 41.270 -37.288 -71.237 1.00 52.00 173 PHE A C 1
ATOM 1369 O O . PHE A 1 173 ? 40.077 -37.064 -71.383 1.00 52.00 173 PHE A O 1
ATOM 1376 N N . ALA A 1 174 ? 42.118 -37.652 -72.202 1.00 55.06 174 ALA A N 1
ATOM 1377 C CA . ALA A 1 174 ? 41.939 -38.615 -73.289 1.00 55.06 174 ALA A CA 1
ATOM 1378 C C . ALA A 1 174 ? 40.593 -38.703 -74.032 1.00 55.06 174 ALA A C 1
ATOM 1380 O O . ALA A 1 174 ? 39.633 -39.242 -73.504 1.00 55.06 174 ALA A O 1
ATOM 1381 N N . GLU A 1 175 ? 40.640 -38.418 -75.339 1.00 48.31 175 GLU A N 1
ATOM 1382 C CA . GLU A 1 175 ? 39.956 -39.199 -76.382 1.00 48.31 175 GLU A CA 1
ATOM 1383 C C . GLU A 1 175 ? 40.781 -39.126 -77.686 1.00 48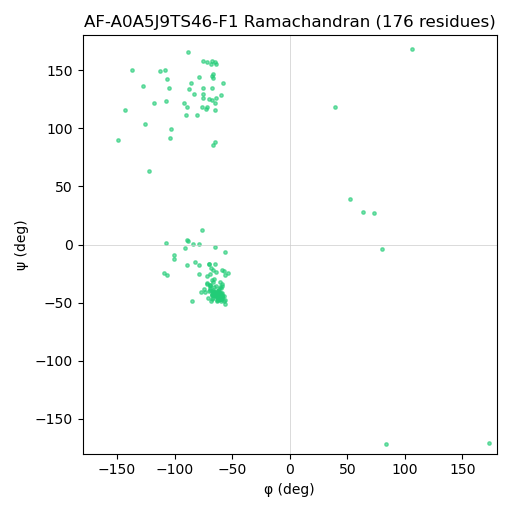.31 175 GLU A C 1
ATOM 1385 O O . GLU A 1 175 ? 40.636 -38.225 -78.506 1.00 48.31 175 GLU A O 1
ATOM 1390 N N . CYS A 1 176 ? 41.714 -40.067 -77.863 1.00 48.00 176 CYS A N 1
ATOM 1391 C CA . CYS A 1 176 ? 42.230 -40.443 -79.181 1.00 48.00 176 CYS A CA 1
ATOM 1392 C C . CYS A 1 176 ? 41.571 -41.775 -79.540 1.00 48.00 176 CYS A C 1
ATOM 1394 O O . CYS A 1 176 ? 42.055 -42.835 -79.150 1.00 48.00 176 CYS A O 1
ATOM 1396 N N . GLN A 1 177 ? 40.432 -41.703 -80.227 1.00 57.28 177 GLN A N 1
ATOM 1397 C CA . GLN A 1 177 ? 39.885 -42.826 -80.980 1.00 57.28 177 GLN A CA 1
ATOM 1398 C C . GLN A 1 177 ? 40.438 -42.755 -82.408 1.00 57.28 177 GLN A C 1
ATOM 1400 O O . GLN A 1 177 ? 40.124 -41.820 -83.144 1.00 57.28 177 GLN A O 1
ATOM 1405 N N . ASN A 1 178 ? 41.288 -43.720 -82.758 1.00 52.88 178 ASN A N 1
ATOM 1406 C CA . ASN A 1 178 ? 41.441 -44.311 -84.091 1.00 52.88 178 ASN A CA 1
ATOM 1407 C C . ASN A 1 178 ? 42.195 -45.635 -83.961 1.00 52.88 178 ASN A C 1
ATOM 1409 O O . ASN A 1 178 ? 43.265 -45.629 -83.312 1.00 52.88 178 ASN A O 1
#

Solvent-accessible surface area (backbone atoms only — not comparable to full-atom values): 10797 Å² total; per-residue (Å²): 134,75,45,80,56,63,101,84,60,94,70,80,74,59,95,85,59,59,54,82,57,38,74,40,67,64,52,51,60,52,49,52,58,48,50,56,52,43,21,72,74,74,31,86,85,56,50,79,76,84,46,83,85,56,48,55,56,40,26,29,55,34,53,22,66,60,95,87,35,52,68,64,57,66,89,75,54,58,71,87,82,34,64,51,56,68,57,50,59,74,67,56,51,94,87,49,84,76,72,35,79,53,82,48,74,67,54,54,52,51,54,51,54,52,50,53,52,48,52,54,51,50,50,52,50,49,51,52,50,51,51,52,53,49,51,52,49,51,55,48,50,54,54,51,49,53,52,48,50,51,51,48,52,53,51,51,54,54,47,53,55,49,52,60,58,54,68,77,63,70,81,90,76,82,86,86,88,129

InterPro domains:
  IPR039266 Autonomous transposable element EN-1 mosaic protein [PTHR33157] (3-169)

Organism: NCBI:txid38414

pLDDT: mean 77.3, std 16.36, range [37.75, 98.0]